Protein AF-0000000076173684 (afdb_homodimer)

Structure (mmCIF, N/CA/C/O backbone):
data_AF-0000000076173684-model_v1
#
loop_
_entity.id
_entity.type
_entity.pdbx_description
1 polymer 'Uncharacterized protein'
#
loop_
_atom_site.group_PDB
_atom_site.id
_atom_site.type_symbol
_atom_site.label_atom_id
_atom_site.label_alt_id
_atom_site.label_comp_id
_atom_site.label_asym_id
_atom_site.label_entity_id
_atom_site.label_seq_id
_atom_site.pdbx_PDB_ins_code
_atom_site.Cartn_x
_atom_site.Cartn_y
_atom_site.Cartn_z
_atom_site.occupancy
_atom_site.B_iso_or_equiv
_atom_site.auth_seq_id
_atom_site.auth_comp_id
_atom_site.auth_asym_id
_atom_site.auth_atom_id
_atom_site.pdbx_PDB_model_num
ATOM 1 N N . MET A 1 1 ? 7.355 -0.637 19.812 1 32.72 1 MET A N 1
ATOM 2 C CA . MET A 1 1 ? 8.148 -1.74 19.281 1 32.72 1 MET A CA 1
ATOM 3 C C . MET A 1 1 ? 8.211 -2.895 20.281 1 32.72 1 MET A C 1
ATOM 5 O O . MET A 1 1 ? 8.539 -2.693 21.453 1 32.72 1 MET A O 1
ATOM 9 N N . GLU A 1 2 ? 7.398 -3.863 19.781 1 35.16 2 GLU A N 1
ATOM 10 C CA . GLU A 1 2 ? 7.5 -5 20.703 1 35.16 2 GLU A CA 1
ATOM 11 C C . GLU A 1 2 ? 8.539 -6.004 20.203 1 35.16 2 GLU A C 1
ATOM 13 O O . GLU A 1 2 ? 8.57 -6.352 19.031 1 35.16 2 GLU A O 1
ATOM 18 N N . TYR A 1 3 ? 9.555 -6.09 20.984 1 38 3 TYR A N 1
ATOM 19 C CA . TYR A 1 3 ? 10.57 -7.125 20.812 1 38 3 TYR A CA 1
ATOM 20 C C . TYR A 1 3 ? 10.312 -8.297 21.75 1 38 3 TYR A C 1
ATOM 22 O O . TYR A 1 3 ? 9.766 -8.125 22.844 1 38 3 TYR A O 1
ATOM 30 N N . SER A 1 4 ? 10.562 -9.414 21.141 1 35.84 4 SER A N 1
ATOM 31 C CA . SER A 1 4 ? 10.602 -10.531 22.078 1 35.84 4 SER A CA 1
ATOM 32 C C . SER A 1 4 ? 11.797 -10.43 23.016 1 35.84 4 SER A C 1
ATOM 34 O O . SER A 1 4 ? 12.711 -9.633 22.781 1 35.84 4 SER A O 1
ATOM 36 N N . GLU A 1 5 ? 11.758 -11.297 24.031 1 43.81 5 GLU A N 1
ATOM 37 C CA . GLU A 1 5 ? 12.781 -11.398 25.062 1 43.81 5 GLU A CA 1
ATOM 38 C C . GLU A 1 5 ? 14.164 -11.602 24.453 1 43.81 5 GLU A C 1
ATOM 40 O O . GLU A 1 5 ? 15.164 -11.148 25 1 43.81 5 GLU A O 1
ATOM 45 N N . ASP A 1 6 ? 14.211 -12.32 23.359 1 44.97 6 ASP A N 1
ATOM 46 C CA . ASP A 1 6 ? 15.516 -12.656 22.812 1 44.97 6 ASP A CA 1
ATOM 47 C C . ASP A 1 6 ? 15.992 -11.594 21.828 1 44.97 6 ASP A C 1
ATOM 49 O O . ASP A 1 6 ? 16.969 -11.805 21.094 1 44.97 6 ASP A O 1
ATOM 53 N N . GLY A 1 7 ? 15.422 -10.406 21.844 1 37.38 7 GLY A N 1
ATOM 54 C CA . GLY A 1 7 ? 15.828 -9.219 21.109 1 37.38 7 GLY A CA 1
ATOM 55 C C . GLY A 1 7 ? 15.281 -9.164 19.703 1 37.38 7 GLY A C 1
ATOM 56 O O . GLY A 1 7 ? 15.766 -8.391 18.875 1 37.38 7 GLY A O 1
ATOM 57 N N . LYS A 1 8 ? 14.539 -10.086 19.359 1 41.38 8 LYS A N 1
ATOM 58 C CA . LYS A 1 8 ? 13.914 -10.141 18.031 1 41.38 8 LYS A CA 1
ATOM 59 C C . LYS A 1 8 ? 12.719 -9.195 17.969 1 41.38 8 LYS A C 1
ATOM 61 O O . LYS A 1 8 ? 11.93 -9.102 18.906 1 41.38 8 LYS A O 1
ATOM 66 N N . TYR A 1 9 ? 12.727 -8.32 17.031 1 36 9 TYR A N 1
ATOM 67 C CA . TYR A 1 9 ? 11.617 -7.391 16.859 1 36 9 TYR A CA 1
ATOM 68 C C . TYR A 1 9 ? 10.289 -8.141 16.781 1 36 9 TYR A C 1
ATOM 70 O O . TYR A 1 9 ? 10.148 -9.07 15.977 1 36 9 TYR A O 1
ATOM 78 N N . ILE A 1 10 ? 9.297 -8.125 17.75 1 35.91 10 ILE A N 1
ATOM 79 C CA . ILE A 1 10 ? 7.965 -8.727 17.828 1 35.91 10 ILE A CA 1
ATOM 80 C C . ILE A 1 10 ? 6.977 -7.879 17.031 1 35.91 10 ILE A C 1
ATOM 82 O O . ILE A 1 10 ? 6.398 -8.352 16.047 1 35.91 10 ILE A O 1
ATOM 86 N N . ARG A 1 11 ? 6.305 -6.988 17.578 1 31.27 11 ARG A N 1
ATOM 87 C CA . ARG A 1 11 ? 5.379 -6.07 16.922 1 31.27 11 ARG A CA 1
ATOM 88 C C . ARG A 1 11 ? 5.645 -4.629 17.344 1 31.27 11 ARG A C 1
ATOM 90 O O . ARG A 1 11 ? 6.297 -4.387 18.359 1 31.27 11 ARG A O 1
ATOM 97 N N . ASP A 1 12 ? 5.691 -3.682 16.516 1 34.75 12 ASP A N 1
ATOM 98 C CA . ASP A 1 12 ? 5.59 -2.311 17 1 34.75 12 ASP A CA 1
ATOM 99 C C . ASP A 1 12 ? 4.293 -2.102 17.781 1 34.75 12 ASP A C 1
ATOM 101 O O . ASP A 1 12 ? 3.271 -2.721 17.484 1 34.75 12 ASP A O 1
ATOM 105 N N . ILE A 1 13 ? 4.535 -1.85 19 1 31.53 13 ILE A N 1
ATOM 106 C CA . ILE A 1 13 ? 3.539 -1.229 19.859 1 31.53 13 ILE A CA 1
ATOM 107 C C . ILE A 1 13 ? 2.957 0.004 19.172 1 31.53 13 ILE A C 1
ATOM 109 O O . ILE A 1 13 ? 3.689 0.933 18.828 1 31.53 13 ILE A O 1
ATOM 113 N N . PRO A 1 14 ? 1.697 -0.005 18.781 1 35.38 14 PRO A N 1
ATOM 114 C CA . PRO A 1 14 ? 0.927 1.13 18.266 1 35.38 14 PRO A CA 1
ATOM 115 C C . PRO A 1 14 ? 1.077 2.383 19.125 1 35.38 14 PRO A C 1
ATOM 117 O O . PRO A 1 14 ? 0.851 2.336 20.328 1 35.38 14 PRO A O 1
ATOM 120 N N . CYS A 1 15 ? 2.088 3.061 19 1 37 15 CYS A N 1
ATOM 121 C CA . CYS A 1 15 ? 1.828 4.395 19.531 1 37 15 CYS A CA 1
ATOM 122 C C . CYS A 1 15 ? 0.473 4.914 19.078 1 37 15 CYS A C 1
ATOM 124 O O . CYS A 1 15 ? -0.084 4.418 18.094 1 37 15 CYS A O 1
ATOM 126 N N . SER A 1 16 ? 0.051 6.09 19.578 1 43.97 16 SER A N 1
ATOM 127 C CA . SER A 1 16 ? -1.23 6.711 19.266 1 43.97 16 SER A CA 1
ATOM 128 C C . SER A 1 16 ? -1.561 6.574 17.781 1 43.97 16 SER A C 1
ATOM 130 O O . SER A 1 16 ? -0.924 5.793 17.078 1 43.97 16 SER A O 1
ATOM 132 N N . ASP A 1 17 ? -2.086 7.617 17.125 1 61.88 17 ASP A N 1
ATOM 133 C CA . ASP A 1 17 ? -2.689 7.66 15.789 1 61.88 17 ASP A CA 1
ATOM 134 C C . ASP A 1 17 ? -1.632 7.496 14.703 1 61.88 17 ASP A C 1
ATOM 136 O O . ASP A 1 17 ? -1.324 8.445 13.977 1 61.88 17 ASP A O 1
ATOM 140 N N . SER A 1 18 ? -0.911 6.473 14.781 1 73.88 18 SER A N 1
ATOM 141 C CA . SER A 1 18 ? 0.127 6.266 13.773 1 73.88 18 SER A CA 1
ATOM 142 C C . SER A 1 18 ? -0.471 5.797 12.453 1 73.88 18 SER A C 1
ATOM 144 O O . SER A 1 18 ? -1.284 4.871 12.422 1 73.88 18 SER A O 1
ATOM 146 N N . PRO A 1 19 ? -0.09 6.586 11.391 1 86.81 19 PRO A N 1
ATOM 147 C CA . PRO A 1 19 ? -0.542 6.137 10.07 1 86.81 19 PRO A CA 1
ATOM 148 C C . PRO A 1 19 ? -0.129 4.699 9.766 1 86.81 19 PRO A C 1
ATOM 150 O O . PRO A 1 19 ? 0.962 4.273 10.148 1 86.81 19 PRO A O 1
ATOM 153 N N . PHE A 1 20 ? -0.931 3.959 9.227 1 87.44 20 PHE A N 1
ATOM 154 C CA . PHE A 1 20 ? -0.677 2.561 8.906 1 87.44 20 PHE A CA 1
ATOM 155 C C . PHE A 1 20 ? -0.316 2.404 7.434 1 87.44 20 PHE A C 1
ATOM 157 O O . PHE A 1 20 ? 0.759 1.898 7.102 1 87.44 20 PHE A O 1
ATOM 164 N N . ASP A 1 21 ? -1.206 2.855 6.531 1 92.81 21 ASP A N 1
ATOM 165 C CA . ASP A 1 21 ? -1.014 2.779 5.086 1 92.81 21 ASP A CA 1
ATOM 166 C C . ASP A 1 21 ? -1.519 4.047 4.398 1 92.81 21 ASP A C 1
ATOM 168 O O . ASP A 1 21 ? -2.189 4.871 5.02 1 92.81 21 ASP A O 1
ATOM 172 N N . LEU A 1 22 ? -1.126 4.23 3.113 1 95.06 22 LEU A N 1
ATOM 173 C CA . LEU A 1 22 ? -1.548 5.422 2.383 1 95.06 22 LEU A CA 1
ATOM 174 C C . LEU A 1 22 ? -1.66 5.133 0.89 1 95.06 22 LEU A C 1
ATOM 176 O O . LEU A 1 22 ? -1.022 4.207 0.382 1 95.06 22 LEU A O 1
ATOM 180 N N . THR A 1 23 ? -2.494 5.852 0.217 1 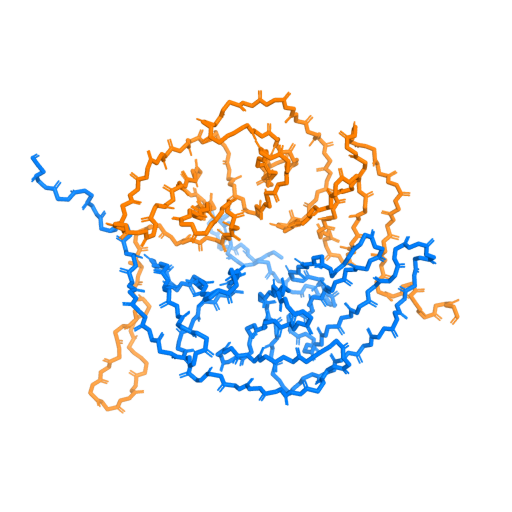96.94 23 THR A N 1
ATOM 181 C CA . THR A 1 23 ? -2.654 5.758 -1.229 1 96.94 23 THR A CA 1
ATOM 182 C C . THR A 1 23 ? -2.869 7.141 -1.841 1 96.94 23 THR A C 1
ATOM 184 O O . THR A 1 23 ? -3.297 8.07 -1.153 1 96.94 23 THR A O 1
ATOM 187 N N . VAL A 1 24 ? -2.561 7.211 -3.096 1 95.88 24 VAL A N 1
ATOM 188 C CA . VAL A 1 24 ? -2.738 8.461 -3.818 1 95.88 24 VAL A CA 1
ATOM 189 C C . VAL A 1 24 ? -4.137 8.516 -4.434 1 95.88 24 VAL A C 1
ATOM 191 O O . VAL A 1 24 ? -4.562 7.57 -5.102 1 95.88 24 VAL A O 1
ATOM 194 N N . ILE A 1 25 ? -4.773 9.578 -4.168 1 96.06 25 ILE A N 1
ATOM 195 C CA . ILE A 1 25 ? -6.066 9.828 -4.805 1 96.06 25 ILE A CA 1
ATOM 196 C C . ILE A 1 25 ? -5.859 10.586 -6.113 1 96.06 25 ILE A C 1
ATOM 198 O O . ILE A 1 25 ? -6.449 10.242 -7.137 1 96.06 25 ILE A O 1
ATOM 202 N N . ASN A 1 26 ? -5.062 11.617 -6.031 1 93.5 26 ASN A N 1
ATOM 203 C CA . ASN A 1 26 ? -4.609 12.383 -7.188 1 93.5 26 ASN A CA 1
ATOM 204 C C . ASN A 1 26 ? -3.326 13.156 -6.883 1 93.5 26 ASN A C 1
ATOM 206 O O . ASN A 1 26 ? -2.643 12.867 -5.898 1 93.5 26 ASN A O 1
ATOM 210 N N . SER A 1 27 ? -3.002 14.109 -7.641 1 88.31 27 SER A N 1
ATOM 211 C CA . SER A 1 27 ? -1.708 14.773 -7.539 1 88.31 27 SER A CA 1
ATOM 212 C C . SER A 1 27 ? -1.567 15.523 -6.215 1 88.31 27 SER A C 1
ATOM 214 O O . SER A 1 27 ? -0.453 15.742 -5.738 1 88.31 27 SER A O 1
ATOM 216 N N . ASP A 1 28 ? -2.734 15.859 -5.621 1 87.12 28 ASP A N 1
ATOM 217 C CA . ASP A 1 28 ? -2.637 16.734 -4.457 1 87.12 28 ASP A CA 1
ATOM 218 C C . ASP A 1 28 ? -3.283 16.078 -3.232 1 87.12 28 ASP A C 1
ATOM 220 O O . ASP A 1 28 ? -3.379 16.703 -2.172 1 87.12 28 ASP A O 1
ATOM 224 N N . ARG A 1 29 ? -3.771 14.922 -3.432 1 91.69 29 ARG A N 1
ATOM 225 C CA . ARG A 1 29 ? -4.512 14.312 -2.332 1 91.69 29 ARG A CA 1
ATOM 226 C C . ARG A 1 29 ? -4.047 12.875 -2.086 1 91.69 29 ARG A C 1
ATOM 228 O O . ARG A 1 29 ? -3.873 12.109 -3.031 1 91.69 29 ARG A O 1
ATOM 235 N N . ILE A 1 30 ? -3.863 12.633 -0.832 1 93.62 30 ILE A N 1
ATOM 236 C CA . ILE A 1 30 ? -3.594 11.266 -0.418 1 93.62 30 ILE A CA 1
ATOM 237 C C . ILE A 1 30 ? -4.574 10.852 0.681 1 93.62 30 ILE A C 1
ATOM 239 O O . ILE A 1 30 ? -5.117 11.711 1.384 1 93.62 30 ILE A O 1
ATOM 243 N N . ALA A 1 31 ? -4.852 9.602 0.74 1 95.81 31 ALA A N 1
ATOM 244 C CA . ALA A 1 31 ? -5.605 9.016 1.843 1 95.81 31 ALA A CA 1
ATOM 245 C C . ALA A 1 31 ? -4.695 8.211 2.768 1 95.81 31 ALA A C 1
ATOM 247 O O . ALA A 1 31 ? -3.814 7.484 2.303 1 95.81 31 ALA A O 1
ATOM 248 N N . VAL A 1 32 ? -4.918 8.367 4.07 1 93.25 32 VAL A N 1
ATOM 249 C CA . VAL A 1 32 ? -4.102 7.699 5.078 1 93.25 32 VAL A CA 1
ATOM 250 C C . VAL A 1 32 ? -5.004 6.977 6.074 1 93.25 32 VAL A C 1
ATOM 252 O O . VAL A 1 32 ? -5.969 7.555 6.582 1 93.25 32 VAL A O 1
ATOM 255 N N . THR A 1 33 ? -4.672 5.711 6.281 1 93.62 33 THR A N 1
ATOM 256 C CA . THR A 1 33 ? -5.402 4.992 7.32 1 93.62 33 THR A CA 1
ATOM 257 C C . THR A 1 33 ? -4.652 5.047 8.648 1 93.62 33 THR A C 1
ATOM 259 O O . THR A 1 33 ? -3.424 4.957 8.672 1 93.62 33 THR A O 1
ATOM 262 N N . TYR A 1 34 ? -5.434 5.125 9.656 1 88.81 34 TYR A N 1
ATOM 263 C CA . TYR A 1 34 ? -4.945 5.02 11.031 1 88.81 34 TYR A CA 1
ATOM 264 C C . TYR A 1 34 ? -5.531 3.793 11.727 1 88.81 34 TYR A C 1
ATOM 266 O O . TYR A 1 34 ? -6.621 3.857 12.297 1 88.81 34 TYR A O 1
ATOM 274 N N . GLY A 1 35 ? -4.875 2.713 11.523 1 85.62 35 GLY A N 1
ATOM 275 C CA . GLY A 1 35 ? -5.238 1.336 11.82 1 85.62 35 GLY A CA 1
ATOM 276 C C . GLY A 1 35 ? -6.094 1.195 13.062 1 85.62 35 GLY A C 1
ATOM 277 O O . GLY A 1 35 ? -7.32 1.275 12.992 1 85.62 35 GLY A O 1
ATOM 278 N N . ARG A 1 36 ? -5.488 1.275 14.156 1 81.94 36 ARG A N 1
ATOM 279 C CA . ARG A 1 36 ? -6.145 0.952 15.422 1 81.94 36 ARG A CA 1
ATOM 280 C C . ARG A 1 36 ? -7.043 2.094 15.883 1 81.94 36 ARG A C 1
ATOM 282 O O . ARG A 1 36 ? -7.941 1.892 16.703 1 81.94 36 ARG A O 1
ATOM 289 N N . GLU A 1 37 ? -6.883 3.287 15.32 1 84.06 37 GLU A N 1
ATOM 290 C CA . GLU A 1 37 ? -7.727 4.434 15.648 1 84.06 37 GLU A CA 1
ATOM 291 C C . GLU A 1 37 ? -9.031 4.402 14.859 1 84.06 37 GLU A C 1
ATOM 293 O O . GLU A 1 37 ? -9.945 5.184 15.125 1 84.06 37 GLU A O 1
ATOM 298 N N . LYS A 1 38 ? -9.078 3.656 13.852 1 90.81 38 LYS A N 1
ATOM 299 C CA . LYS A 1 38 ? -10.305 3.312 13.141 1 90.81 38 LYS A CA 1
ATOM 300 C C . LYS A 1 38 ? -10.797 4.488 12.305 1 90.81 38 LYS A C 1
ATOM 302 O O . LYS A 1 38 ? -12 4.785 12.289 1 90.81 38 LYS A O 1
ATOM 307 N N . TYR A 1 39 ? -9.852 5.117 11.688 1 92.19 39 TYR A N 1
ATOM 308 C CA . TYR A 1 39 ? -10.281 6.152 10.758 1 92.19 39 TYR A CA 1
ATOM 309 C C . TYR A 1 39 ? -9.258 6.348 9.648 1 92.19 39 TYR A C 1
ATOM 311 O O . TYR A 1 39 ? -8.141 5.82 9.727 1 92.19 39 TYR A O 1
ATOM 319 N N . LEU A 1 40 ? -9.711 7.043 8.641 1 94.38 40 LEU A N 1
ATOM 320 C CA . LEU A 1 40 ? -8.781 7.52 7.621 1 94.38 40 LEU A CA 1
ATOM 321 C C . LEU A 1 40 ? -8.93 9.023 7.418 1 94.38 40 LEU A C 1
ATOM 323 O O . LEU A 1 40 ? -9.945 9.609 7.797 1 94.38 40 LEU A O 1
ATOM 327 N N . GLU A 1 41 ? -7.902 9.594 6.867 1 91.81 41 GLU A N 1
ATOM 328 C CA . GLU A 1 41 ? -7.898 11.008 6.496 1 91.81 41 GLU A CA 1
ATOM 329 C C . GLU A 1 41 ? -7.531 11.188 5.023 1 91.81 41 GLU A C 1
ATOM 331 O O . GLU A 1 41 ? -6.668 10.477 4.504 1 91.81 41 GLU A O 1
ATOM 336 N N . ILE A 1 42 ? -8.211 12.039 4.469 1 93.25 42 ILE A N 1
ATOM 337 C CA . ILE A 1 42 ? -7.785 12.547 3.168 1 93.25 42 ILE A CA 1
ATOM 338 C C . ILE A 1 42 ? -7.023 13.859 3.348 1 93.25 42 ILE A C 1
ATOM 340 O O . ILE A 1 42 ? -7.562 14.828 3.873 1 93.25 42 ILE A O 1
ATOM 344 N N . LEU A 1 43 ? -5.824 13.797 2.938 1 88.5 43 LEU A N 1
ATOM 345 C CA . LEU A 1 43 ? -4.938 14.938 3.092 1 88.5 43 LEU A CA 1
ATOM 346 C C . LEU A 1 43 ? -4.785 15.695 1.775 1 88.5 43 LEU A C 1
ATOM 348 O O . LEU A 1 43 ? -4.641 15.078 0.716 1 88.5 43 LEU A O 1
ATOM 352 N N . ASN A 1 44 ? -4.914 16.953 1.872 1 86.94 44 ASN A N 1
ATOM 353 C CA . ASN A 1 44 ? -4.57 17.844 0.768 1 86.94 44 ASN A CA 1
ATOM 354 C C . ASN A 1 44 ? -3.133 18.328 0.877 1 86.94 44 ASN A C 1
ATOM 356 O O . ASN A 1 44 ? -2.814 19.141 1.758 1 86.94 44 ASN A O 1
ATOM 360 N N . MET A 1 45 ? -2.389 17.953 0.014 1 77 45 MET A N 1
ATOM 361 C CA . MET A 1 45 ? -0.954 18.188 0.128 1 77 45 MET A CA 1
ATOM 362 C C . MET A 1 45 ? -0.579 19.547 -0.471 1 77 45 MET A C 1
ATOM 364 O O . MET A 1 45 ? 0.532 20.031 -0.261 1 77 45 MET A O 1
ATOM 368 N N . LYS A 1 46 ? -1.455 20.125 -1.206 1 78.06 46 LYS A N 1
ATOM 369 C CA . LYS A 1 46 ? -1.205 21.469 -1.715 1 78.06 46 LYS A CA 1
ATOM 370 C C . LYS A 1 46 ? -1.186 22.5 -0.581 1 78.06 46 LYS A C 1
ATOM 372 O O . LYS A 1 46 ? -0.353 23.406 -0.571 1 78.06 46 LYS A O 1
ATOM 377 N N . ASN A 1 47 ? -2.051 22.297 0.359 1 75.81 47 ASN A N 1
ATOM 378 C CA . ASN A 1 47 ? -2.115 23.266 1.451 1 75.81 47 ASN A CA 1
ATOM 379 C C . ASN A 1 47 ? -1.864 22.594 2.803 1 75.81 47 ASN A C 1
ATOM 381 O O . ASN A 1 47 ? -2.043 23.219 3.848 1 75.81 47 ASN A O 1
ATOM 385 N N . ASN A 1 48 ? -1.469 21.328 2.766 1 76.31 48 ASN A N 1
ATOM 386 C CA . ASN A 1 48 ? -1.101 20.562 3.955 1 76.31 48 ASN A CA 1
ATOM 387 C C . ASN A 1 48 ? -2.232 20.531 4.98 1 76.31 48 ASN A C 1
ATOM 389 O O . ASN A 1 48 ? -2.01 20.812 6.16 1 76.31 48 ASN A O 1
ATOM 393 N N . THR A 1 49 ? -3.389 20.266 4.492 1 81.44 49 THR A N 1
ATOM 394 C CA . THR A 1 49 ? -4.551 20.219 5.371 1 81.44 49 THR A CA 1
ATOM 395 C C . THR A 1 49 ? -5.25 18.875 5.273 1 81.44 49 THR A C 1
ATOM 397 O O . THR A 1 49 ? -5.062 18.141 4.301 1 81.44 49 THR A O 1
ATOM 400 N N . VAL A 1 50 ? -6.016 18.625 6.336 1 86.75 50 VAL A N 1
ATOM 401 C CA . VAL A 1 50 ? -6.91 17.484 6.32 1 86.75 50 VAL A CA 1
ATOM 402 C C . VAL A 1 50 ? -8.242 17.875 5.676 1 86.75 50 VAL A C 1
ATOM 404 O O . VAL A 1 50 ? -8.938 18.75 6.172 1 86.75 50 VAL A O 1
ATOM 407 N N . GLU A 1 51 ? -8.57 17.25 4.594 1 89.44 51 GLU A N 1
ATOM 408 C CA . GLU A 1 51 ? -9.812 17.562 3.895 1 89.44 51 GLU A CA 1
ATOM 409 C C . GLU A 1 51 ? -10.992 16.781 4.484 1 89.44 51 GLU A C 1
ATOM 411 O O . GLU A 1 51 ? -12.125 17.281 4.492 1 89.44 51 GLU A O 1
ATOM 416 N N . ARG A 1 52 ? -10.664 15.648 4.859 1 91.81 52 ARG A N 1
ATOM 417 C CA . ARG A 1 52 ? -11.734 14.773 5.332 1 91.81 52 ARG A CA 1
ATOM 418 C C . ARG A 1 52 ? -11.203 13.742 6.324 1 91.81 52 ARG A C 1
ATOM 420 O O . ARG A 1 52 ? -10.07 13.281 6.203 1 91.81 52 ARG A O 1
ATOM 427 N N . LYS A 1 53 ? -12.055 13.5 7.277 1 92.12 53 LYS A N 1
ATOM 428 C CA . LYS A 1 53 ? -11.836 12.391 8.195 1 92.12 53 LYS A CA 1
ATOM 429 C C . LYS A 1 53 ? -13.031 11.438 8.203 1 92.12 53 LYS A C 1
ATOM 431 O O . LYS A 1 53 ? -14.172 11.875 8.344 1 92.12 53 LYS A O 1
ATOM 436 N N . VAL A 1 54 ? -12.773 10.227 7.938 1 94.12 54 VAL A N 1
ATOM 437 C CA . VAL A 1 54 ? -13.805 9.195 7.91 1 94.12 54 VAL A CA 1
ATOM 438 C C . VAL A 1 54 ? -13.555 8.18 9.023 1 94.12 54 VAL A C 1
ATOM 440 O O . VAL A 1 54 ? -12.461 7.613 9.117 1 94.12 54 VAL A O 1
ATOM 443 N N . ARG A 1 55 ? -14.531 7.906 9.781 1 94.5 55 ARG A N 1
ATOM 444 C CA . ARG A 1 55 ? -14.391 6.957 10.875 1 94.5 55 ARG A CA 1
ATOM 445 C C . ARG A 1 55 ? -15.109 5.648 10.57 1 94.5 55 ARG A C 1
ATOM 447 O O . ARG A 1 55 ? -16.156 5.645 9.906 1 94.5 55 ARG A O 1
ATOM 454 N N . PHE A 1 56 ? -14.523 4.617 11.078 1 93.31 56 PHE A N 1
ATOM 455 C CA . PHE A 1 56 ? -15.102 3.283 10.938 1 93.31 56 PHE A CA 1
ATOM 456 C C . PHE A 1 56 ? -15.312 2.641 12.305 1 93.31 56 PHE A C 1
ATOM 458 O O . PHE A 1 56 ? -14.805 3.131 13.312 1 93.31 56 PHE A O 1
ATOM 465 N N . ASP A 1 57 ? -16.078 1.629 12.297 1 92 57 ASP A N 1
ATOM 466 C CA . ASP A 1 57 ? -16.375 0.939 13.547 1 92 57 ASP A CA 1
ATOM 467 C C . ASP A 1 57 ? -15.25 -0.016 13.93 1 92 57 ASP A C 1
ATOM 469 O O . ASP A 1 57 ? -15.086 -0.358 15.102 1 92 57 ASP A O 1
ATOM 473 N N . ASN A 1 58 ? -14.461 -0.449 12.977 1 93.56 58 ASN A N 1
ATOM 474 C CA . ASN A 1 58 ? -13.398 -1.425 13.18 1 93.56 58 ASN A CA 1
ATOM 475 C C . ASN A 1 58 ? -12.055 -0.893 12.703 1 93.56 58 ASN A C 1
ATOM 477 O O . ASN A 1 58 ? -11.984 0.16 12.062 1 93.56 58 ASN A O 1
ATOM 481 N N . ASP A 1 59 ? -11 -1.624 13.078 1 89.88 59 ASP A N 1
ATOM 482 C CA . ASP A 1 59 ? -9.656 -1.259 12.641 1 89.88 59 ASP A CA 1
ATOM 483 C C . ASP A 1 59 ? -9.578 -1.171 11.117 1 89.88 59 ASP A C 1
ATOM 485 O O . ASP A 1 59 ? -10.164 -1.995 10.414 1 89.88 59 ASP A O 1
ATOM 489 N N . CYS A 1 60 ? -8.867 -0.215 10.586 1 93.25 60 CYS A N 1
ATOM 490 C CA . CYS A 1 60 ? -8.656 -0.084 9.148 1 93.25 60 CYS A CA 1
ATOM 491 C C . CYS A 1 60 ? -7.172 -0.102 8.805 1 93.25 60 CYS A C 1
ATOM 493 O O . CYS A 1 60 ? -6.383 0.612 9.422 1 93.25 60 CYS A O 1
ATOM 495 N N . PHE A 1 61 ? -6.777 -0.888 7.852 1 92.69 61 PHE A N 1
ATOM 496 C CA . PHE A 1 61 ? -5.371 -1.157 7.578 1 92.69 61 PHE A CA 1
ATOM 497 C C . PHE A 1 61 ? -5.016 -0.791 6.145 1 92.69 61 PHE A C 1
ATOM 499 O O . PHE A 1 61 ? -5.059 0.382 5.766 1 92.69 61 PHE A O 1
ATOM 506 N N . GLY A 1 62 ? -4.84 -1.701 5.246 1 95.56 62 GLY A N 1
ATOM 507 C CA . GLY A 1 62 ? -4.453 -1.43 3.871 1 95.56 62 GLY A CA 1
ATOM 508 C C . GLY A 1 62 ? -5.496 -0.645 3.1 1 95.56 62 GLY A C 1
ATOM 509 O O . GLY A 1 62 ? -6.699 -0.856 3.279 1 95.56 62 GLY A O 1
ATOM 510 N N . ILE A 1 63 ? -4.969 0.2 2.176 1 97.81 63 ILE A N 1
ATOM 511 C CA . ILE A 1 63 ? -5.844 1.07 1.397 1 97.81 63 ILE A CA 1
ATOM 512 C C . ILE A 1 63 ? -5.312 1.189 -0.03 1 97.81 63 ILE A C 1
ATOM 514 O O . ILE A 1 63 ? -4.102 1.221 -0.249 1 97.81 63 ILE A O 1
ATOM 518 N N . SER A 1 64 ? -6.199 1.226 -0.965 1 98.25 64 SER A N 1
ATOM 519 C CA . SER A 1 64 ? -5.918 1.481 -2.375 1 98.25 64 SER A CA 1
ATOM 520 C C . SER A 1 64 ? -7.012 2.332 -3.01 1 98.25 64 SER A C 1
ATOM 522 O O . SER A 1 64 ? -8.117 2.441 -2.471 1 98.25 64 SER A O 1
ATOM 524 N N . PHE A 1 65 ? -6.691 3.018 -4.047 1 98 65 PHE A N 1
ATOM 525 C CA . PHE A 1 65 ? -7.629 3.881 -4.754 1 98 65 PHE A CA 1
ATOM 526 C C . PHE A 1 65 ? -7.695 3.512 -6.23 1 98 65 PHE A C 1
ATOM 528 O O . PHE A 1 65 ? -6.66 3.387 -6.891 1 98 65 PHE A O 1
ATOM 535 N N . GLN A 1 66 ? -8.867 3.299 -6.664 1 96.44 66 GLN A N 1
ATOM 536 C CA . GLN A 1 66 ? -9.117 2.957 -8.062 1 96.44 66 GLN A CA 1
ATOM 537 C C . GLN A 1 66 ? -10.516 3.393 -8.492 1 96.44 66 GLN A C 1
ATOM 539 O O . GLN A 1 66 ? -11.492 3.164 -7.77 1 96.44 66 GLN A O 1
ATOM 544 N N . ASP A 1 67 ? -10.617 4.105 -9.625 1 94.94 67 ASP A N 1
ATOM 545 C CA . ASP A 1 67 ? -11.891 4.488 -10.227 1 94.94 67 ASP A CA 1
ATOM 546 C C . ASP A 1 67 ? -12.758 5.262 -9.227 1 94.94 67 ASP A C 1
ATOM 548 O O . ASP A 1 67 ? -13.922 4.918 -9.016 1 94.94 67 ASP A O 1
ATOM 552 N N . ASN A 1 68 ? -12.141 6.219 -8.555 1 96.31 68 ASN A N 1
ATOM 553 C CA . ASN A 1 68 ? -12.781 7.152 -7.641 1 96.31 68 ASN A CA 1
ATOM 554 C C . ASN A 1 68 ? -13.359 6.438 -6.422 1 96.31 68 ASN A C 1
ATOM 556 O O . ASN A 1 68 ? -14.352 6.887 -5.84 1 96.31 68 ASN A O 1
ATOM 560 N N . LYS A 1 69 ? -12.797 5.246 -6.164 1 97.56 69 LYS A N 1
ATOM 561 C CA . LYS A 1 69 ? -13.203 4.488 -4.984 1 97.56 69 LYS A CA 1
ATOM 562 C C . LYS A 1 69 ? -12 4.141 -4.113 1 97.56 69 LYS A C 1
ATOM 564 O O . LYS A 1 69 ? -10.906 3.875 -4.625 1 97.56 69 LYS A O 1
ATOM 569 N N . LEU A 1 70 ? -12.273 4.137 -2.832 1 98.25 70 LEU A N 1
ATOM 570 C CA . LEU A 1 70 ? -11.305 3.627 -1.866 1 98.25 70 LEU A CA 1
ATOM 571 C C . LEU A 1 70 ? -11.609 2.176 -1.51 1 98.25 70 LEU A C 1
ATOM 573 O O . LEU A 1 70 ? -12.758 1.819 -1.251 1 98.25 70 LEU A O 1
ATOM 577 N N . PHE A 1 71 ? -10.617 1.363 -1.605 1 98.31 71 PHE A N 1
ATOM 578 C CA . PHE A 1 71 ? -10.641 -0.014 -1.13 1 98.31 71 PHE A CA 1
ATOM 579 C C . PHE A 1 71 ? -9.852 -0.151 0.169 1 98.31 71 PHE A C 1
ATOM 581 O O . PHE A 1 71 ? -8.664 0.151 0.212 1 98.31 71 PHE A O 1
ATOM 588 N N . ILE A 1 72 ? -10.5 -0.602 1.267 1 97.94 72 ILE A N 1
ATOM 589 C CA . ILE A 1 72 ? -9.883 -0.587 2.588 1 97.94 72 ILE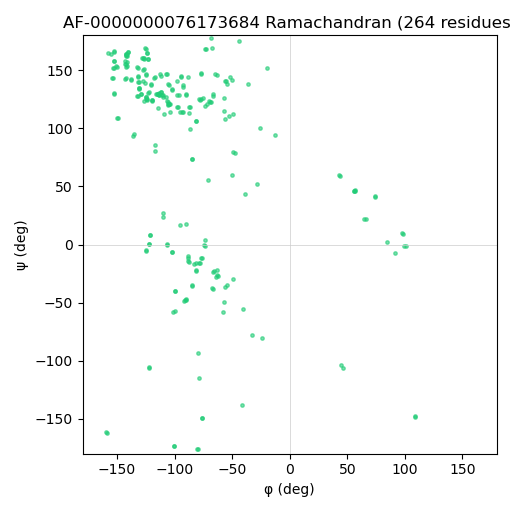 A CA 1
ATOM 590 C C . ILE A 1 72 ? -10.055 -1.948 3.256 1 97.94 72 ILE A C 1
ATOM 592 O O . ILE A 1 72 ? -11.133 -2.543 3.188 1 97.94 72 ILE A O 1
ATOM 596 N N . ILE A 1 73 ? -9.031 -2.357 3.898 1 95.44 73 ILE A N 1
ATOM 597 C CA . ILE A 1 73 ? -9.156 -3.566 4.703 1 95.44 73 ILE A CA 1
ATOM 598 C C . ILE A 1 73 ? -9.789 -3.229 6.051 1 95.44 73 ILE A C 1
ATOM 600 O O . ILE A 1 73 ? -9.172 -2.561 6.887 1 95.44 73 ILE A O 1
ATOM 604 N N . ILE A 1 74 ? -10.969 -3.562 6.25 1 95.31 74 ILE A N 1
ATOM 605 C CA . ILE A 1 74 ? -11.734 -3.465 7.492 1 95.31 74 ILE A CA 1
ATOM 606 C C . ILE A 1 74 ? -12.516 -4.758 7.719 1 95.31 74 ILE A C 1
ATOM 608 O O . ILE A 1 74 ? -13.625 -4.914 7.211 1 95.31 74 ILE A O 1
ATOM 612 N N . ASP A 1 75 ? -11.906 -5.703 8.523 1 89.88 75 ASP A N 1
ATOM 613 C CA . ASP A 1 75 ? -12.547 -7.008 8.648 1 89.88 75 ASP A CA 1
ATOM 614 C C . ASP A 1 75 ? -13.047 -7.512 7.301 1 89.88 75 ASP A C 1
ATOM 616 O O . ASP A 1 75 ? -14.227 -7.84 7.152 1 89.88 75 ASP A O 1
ATOM 620 N N . GLY A 1 76 ? -12.266 -7.676 6.379 1 93.94 76 GLY A N 1
ATOM 621 C CA . GLY A 1 76 ? -12.555 -7.863 4.965 1 93.94 76 GLY A CA 1
ATOM 622 C C . GLY A 1 76 ? -12.18 -6.66 4.117 1 93.94 76 GLY A C 1
ATOM 623 O O . GLY A 1 76 ? -11.164 -6.012 4.363 1 93.94 76 GLY A O 1
ATOM 624 N N . ILE A 1 77 ? -12.984 -6.5 3.051 1 97 77 ILE A N 1
ATOM 625 C CA . ILE A 1 77 ? -12.734 -5.359 2.178 1 97 77 ILE A CA 1
ATOM 626 C C . ILE A 1 77 ? -13.961 -4.457 2.143 1 97 77 ILE A C 1
ATOM 628 O O . ILE A 1 77 ? -15.07 -4.914 1.837 1 97 77 ILE A O 1
ATOM 632 N N . VAL A 1 78 ? -13.789 -3.229 2.455 1 97.69 78 VAL A N 1
ATOM 633 C CA . VAL A 1 78 ? -14.836 -2.219 2.352 1 97.69 78 VAL A CA 1
ATOM 634 C C . VAL A 1 78 ? -14.5 -1.241 1.227 1 97.69 78 VAL A C 1
ATOM 636 O O . VAL A 1 78 ? -13.391 -0.715 1.162 1 97.69 78 VAL A O 1
ATOM 639 N N . ILE A 1 79 ? -15.422 -1.047 0.376 1 98.06 79 ILE A N 1
ATOM 640 C CA . ILE A 1 79 ? -15.289 -0.106 -0.73 1 98.06 79 ILE A CA 1
ATOM 641 C C . ILE A 1 79 ? -16.125 1.142 -0.452 1 98.06 79 ILE A C 1
ATOM 643 O O . ILE A 1 79 ? -17.328 1.047 -0.206 1 98.06 79 ILE A O 1
ATOM 647 N N . THR A 1 80 ? -15.477 2.289 -0.456 1 97.94 80 THR A N 1
ATOM 648 C CA . THR A 1 80 ? -16.172 3.547 -0.195 1 97.94 80 THR A CA 1
ATOM 649 C C . THR A 1 80 ? -15.891 4.559 -1.301 1 97.94 80 THR A C 1
ATOM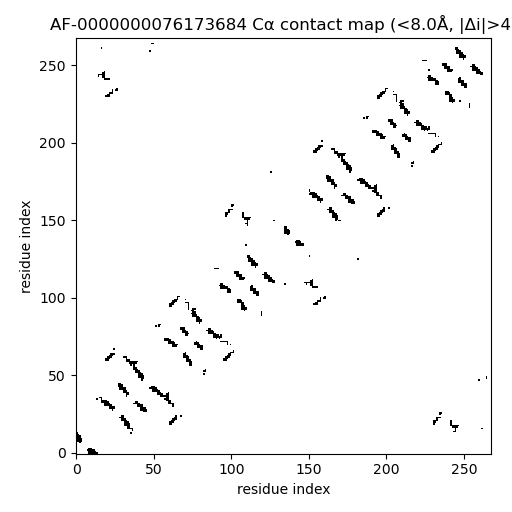 651 O O . THR A 1 80 ? -14.914 4.426 -2.039 1 97.94 80 THR A O 1
ATOM 654 N N . ASP A 1 81 ? -16.703 5.508 -1.408 1 97.25 81 ASP A N 1
ATOM 655 C CA . ASP A 1 81 ? -16.266 6.688 -2.15 1 97.25 81 ASP A CA 1
ATOM 656 C C . ASP A 1 81 ? -15.391 7.59 -1.286 1 97.25 81 ASP A C 1
ATOM 658 O O . ASP A 1 81 ? -15.078 7.254 -0.143 1 97.25 81 ASP A O 1
ATOM 662 N N . ILE A 1 82 ? -14.961 8.773 -1.763 1 94.19 82 ILE A N 1
ATOM 663 C CA . ILE A 1 82 ? -13.977 9.609 -1.09 1 94.19 82 ILE A CA 1
ATOM 664 C C . ILE A 1 82 ? -14.625 10.336 0.086 1 94.19 82 ILE A C 1
ATOM 666 O O . ILE A 1 82 ? -13.938 10.914 0.925 1 94.19 82 ILE A O 1
ATOM 670 N N . THR A 1 83 ? -15.969 10.305 0.181 1 92.81 83 THR A N 1
ATOM 671 C CA . THR A 1 83 ? -16.656 10.938 1.293 1 92.81 83 THR A CA 1
ATOM 672 C C . THR A 1 83 ? -16.797 9.977 2.473 1 92.81 83 THR A C 1
ATOM 674 O O . THR A 1 83 ? -17.141 10.391 3.58 1 92.81 83 THR A O 1
ATOM 677 N N . GLY A 1 84 ? -16.484 8.75 2.219 1 93.38 84 GLY A N 1
ATOM 678 C CA . GLY A 1 84 ? -16.578 7.746 3.271 1 93.38 84 GLY A CA 1
ATOM 679 C C . GLY A 1 84 ? -17.844 6.918 3.186 1 93.38 84 GLY A C 1
ATOM 680 O O . GLY A 1 84 ? -18.062 6.008 3.992 1 93.38 84 GLY A O 1
ATOM 681 N N . LYS A 1 85 ? -18.656 7.246 2.221 1 96.44 85 LYS A N 1
ATOM 682 C CA . LYS A 1 85 ? -19.859 6.438 2.033 1 96.44 85 LYS A CA 1
ATOM 683 C C . LYS A 1 85 ? -19.5 5.023 1.584 1 96.44 85 LYS A C 1
ATOM 685 O O . LYS A 1 85 ? -18.828 4.84 0.569 1 96.44 85 LYS A O 1
ATOM 690 N N . VAL A 1 86 ? -20.016 4.066 2.232 1 96.75 86 VAL A N 1
ATOM 691 C CA . VAL A 1 86 ? -19.734 2.674 1.904 1 96.75 86 VAL A CA 1
ATOM 692 C C . VAL A 1 86 ? -20.562 2.256 0.687 1 96.75 86 VAL A C 1
ATOM 694 O O . VAL A 1 86 ? -21.781 2.391 0.684 1 96.75 86 VAL A O 1
ATOM 697 N N . LEU A 1 87 ? -19.922 1.764 -0.298 1 97.56 87 LEU A N 1
ATOM 698 C CA . LEU A 1 87 ? -20.578 1.32 -1.529 1 97.56 87 LEU A CA 1
ATOM 699 C C . LEU A 1 87 ? -20.766 -0.193 -1.532 1 97.56 87 LEU A C 1
ATOM 701 O O . LEU A 1 87 ? -21.75 -0.7 -2.053 1 97.56 87 LEU A O 1
ATOM 705 N N . LYS A 1 88 ? -19.797 -0.894 -1.066 1 96.75 88 LYS A N 1
ATOM 706 C CA . LYS A 1 88 ? -19.781 -2.354 -1.04 1 96.75 88 LYS A CA 1
ATOM 707 C C . LYS A 1 88 ? -18.891 -2.875 0.087 1 96.75 88 LYS A C 1
ATOM 709 O O . LYS A 1 88 ? -17.922 -2.215 0.479 1 96.75 88 LYS A O 1
ATOM 714 N N . THR A 1 89 ? -19.203 -4.031 0.578 1 96.56 89 THR A N 1
ATOM 715 C CA . THR A 1 89 ? -18.375 -4.754 1.538 1 96.56 89 THR A CA 1
ATOM 716 C C . THR A 1 89 ? -18.203 -6.211 1.118 1 96.56 89 THR A C 1
ATOM 718 O O . THR A 1 89 ? -19.172 -6.875 0.755 1 96.56 89 THR A O 1
ATOM 721 N N . PHE A 1 90 ? -17.016 -6.645 1.058 1 96 90 PHE A N 1
ATOM 722 C CA . PHE A 1 90 ? -16.703 -8.047 0.815 1 96 90 PHE A CA 1
ATOM 723 C C . PHE A 1 90 ? -16.234 -8.734 2.094 1 96 90 PHE A C 1
ATOM 725 O O . PHE A 1 90 ? -15.219 -8.344 2.668 1 96 90 PHE A O 1
ATOM 732 N N . ASN A 1 91 ? -16.953 -9.758 2.502 1 90.88 91 ASN A N 1
ATOM 733 C CA . ASN A 1 91 ? -16.531 -10.547 3.654 1 90.88 91 ASN A CA 1
ATOM 734 C C . ASN A 1 91 ? -15.539 -11.641 3.26 1 90.88 91 ASN A C 1
ATOM 736 O O . ASN A 1 91 ? -15.922 -12.797 3.105 1 90.88 91 ASN A O 1
ATOM 740 N N . THR A 1 92 ? -14.391 -11.273 2.99 1 85.19 92 THR A N 1
ATOM 741 C CA . THR A 1 92 ? -13.328 -12.188 2.588 1 85.19 92 THR A CA 1
ATOM 742 C C . THR A 1 92 ? -12.188 -12.164 3.6 1 85.19 92 THR A C 1
ATOM 744 O O . THR A 1 92 ? -11.906 -11.133 4.207 1 85.19 92 THR A O 1
ATOM 747 N N . LYS A 1 93 ? -11.625 -13.297 3.809 1 80 93 LYS A N 1
ATOM 748 C CA . LYS A 1 93 ? -10.43 -13.352 4.641 1 80 93 LYS A CA 1
ATOM 749 C C . LYS A 1 93 ? -9.227 -12.75 3.908 1 80 93 LYS A C 1
ATOM 751 O O . LYS A 1 93 ? -8.953 -13.109 2.762 1 80 93 LYS A O 1
ATOM 756 N N . CYS A 1 94 ? -8.688 -11.727 4.531 1 82.75 94 CYS A N 1
ATOM 757 C CA . CYS A 1 94 ? -7.551 -11.078 3.896 1 82.75 94 CYS A CA 1
ATOM 758 C C . CYS A 1 94 ? -6.516 -10.656 4.934 1 82.75 94 CYS A C 1
ATOM 760 O O . CYS A 1 94 ? -6.789 -10.68 6.137 1 82.75 94 CYS A O 1
ATOM 762 N N . GLY A 1 95 ? -5.367 -10.414 4.477 1 82.88 95 GLY A N 1
ATOM 763 C CA . GLY A 1 95 ? -4.328 -9.82 5.301 1 82.88 95 GLY A CA 1
ATOM 764 C C . GLY A 1 95 ? -4.523 -8.328 5.516 1 82.88 95 GLY A C 1
ATOM 765 O O . GLY A 1 95 ? -5.656 -7.848 5.59 1 82.88 95 GLY A O 1
ATOM 766 N N . LEU A 1 96 ? -3.416 -7.664 5.656 1 87.38 96 LEU A N 1
ATOM 767 C CA . LEU A 1 96 ? -3.498 -6.277 6.098 1 87.38 96 LEU A CA 1
ATOM 768 C C . LEU A 1 96 ? -3.314 -5.32 4.926 1 87.38 96 LEU A C 1
ATOM 770 O O . LEU A 1 96 ? -3.525 -4.113 5.066 1 87.38 96 LEU A O 1
ATOM 774 N N . TYR A 1 97 ? -2.971 -5.91 3.752 1 91.81 97 TYR A N 1
ATOM 775 C CA . TYR A 1 97 ? -2.637 -5.016 2.65 1 91.81 97 TYR A CA 1
ATOM 776 C C . TYR A 1 97 ? -3.359 -5.43 1.373 1 91.81 97 TYR A C 1
ATOM 778 O O . TYR A 1 97 ? -3.662 -6.609 1.178 1 91.81 97 TYR A O 1
ATOM 786 N N . LEU A 1 98 ? -3.576 -4.438 0.548 1 95.75 98 LEU A N 1
ATOM 787 C CA . LEU A 1 98 ? -4.234 -4.699 -0.727 1 95.75 98 LEU A CA 1
ATOM 788 C C . LEU A 1 98 ? -3.818 -3.67 -1.774 1 95.75 98 LEU A C 1
ATOM 790 O O . LEU A 1 98 ? -3.307 -2.602 -1.433 1 95.75 98 LEU A O 1
ATOM 794 N N . THR A 1 99 ? -3.957 -4.016 -2.996 1 96.44 99 THR A N 1
ATOM 795 C CA . THR A 1 99 ? -3.883 -3.113 -4.141 1 96.44 99 THR A CA 1
ATOM 796 C C . THR A 1 99 ? -4.902 -3.504 -5.203 1 96.44 99 THR A C 1
ATOM 798 O O . THR A 1 99 ? -5.512 -4.574 -5.125 1 96.44 99 THR A O 1
ATOM 801 N N . THR A 1 100 ? -5.137 -2.551 -6.113 1 95.94 100 THR A N 1
ATOM 802 C CA . THR A 1 100 ? -6.219 -2.809 -7.059 1 95.94 100 THR A CA 1
ATOM 803 C C . THR A 1 100 ? -5.816 -2.383 -8.469 1 95.94 100 THR A C 1
ATOM 805 O O . THR A 1 100 ? -5.109 -1.387 -8.648 1 95.94 100 THR A O 1
ATOM 808 N N . THR A 1 101 ? -6.246 -3.184 -9.367 1 93.25 101 THR A N 1
ATOM 809 C CA . THR A 1 101 ? -6.359 -2.732 -10.75 1 93.25 101 THR A CA 1
ATOM 810 C C . THR A 1 101 ? -7.805 -2.369 -11.086 1 93.25 101 THR A C 1
ATOM 812 O O . THR A 1 101 ? -8.656 -2.326 -10.195 1 93.25 101 THR A O 1
ATOM 815 N N . LYS A 1 102 ? -8.008 -2.082 -12.32 1 91.5 102 LYS A N 1
ATOM 816 C CA . LYS A 1 102 ? -9.359 -1.716 -12.742 1 91.5 102 LYS A CA 1
ATOM 817 C C . LYS A 1 102 ? -10.328 -2.871 -12.523 1 91.5 102 LYS A C 1
ATOM 819 O O . LYS A 1 102 ? -11.508 -2.65 -12.227 1 91.5 102 LYS A O 1
ATOM 824 N N . ASP A 1 103 ? -9.805 -4.105 -12.555 1 91 103 ASP A N 1
ATOM 825 C CA . ASP A 1 103 ? -10.742 -5.223 -12.609 1 91 103 ASP A CA 1
ATOM 826 C C . ASP A 1 103 ? -10.5 -6.203 -11.469 1 91 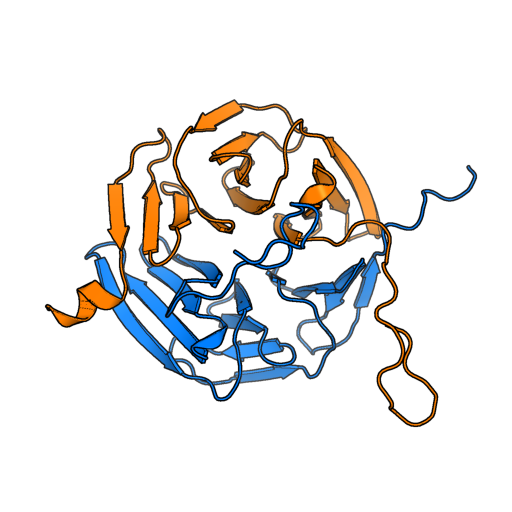103 ASP A C 1
ATOM 828 O O . ASP A 1 103 ? -11.266 -7.156 -11.289 1 91 103 ASP A O 1
ATOM 832 N N . ARG A 1 104 ? -9.43 -5.918 -10.695 1 92.81 104 ARG A N 1
ATOM 833 C CA . ARG A 1 104 ? -9.07 -6.922 -9.695 1 92.81 104 ARG A CA 1
ATOM 834 C C . ARG A 1 104 ? -8.602 -6.262 -8.406 1 92.81 104 ARG A C 1
ATOM 836 O O . ARG A 1 104 ? -8.078 -5.148 -8.422 1 92.81 104 ARG A O 1
ATOM 843 N N . ILE A 1 105 ? -8.812 -7.008 -7.387 1 94.88 105 ILE A N 1
ATOM 844 C CA . ILE A 1 105 ? -8.273 -6.676 -6.074 1 94.88 105 ILE A CA 1
ATOM 845 C C . ILE A 1 105 ? -7.25 -7.727 -5.652 1 94.88 105 ILE A C 1
ATOM 847 O O . ILE A 1 105 ? -7.52 -8.93 -5.727 1 94.88 105 ILE A O 1
ATOM 851 N N . TYR A 1 106 ? -6.145 -7.301 -5.27 1 92.69 106 TYR A N 1
ATOM 852 C CA . TYR A 1 106 ? -5.105 -8.188 -4.754 1 92.69 106 TYR A CA 1
ATOM 853 C C . TYR A 1 106 ? -4.879 -7.957 -3.266 1 92.69 106 TYR A C 1
ATOM 855 O O . TYR A 1 106 ? -4.711 -6.816 -2.826 1 92.69 106 TYR A O 1
ATOM 863 N N . VAL A 1 107 ? -4.863 -9.016 -2.52 1 92.81 107 VAL A N 1
ATOM 864 C CA . VAL A 1 107 ? -4.723 -8.898 -1.072 1 92.81 107 VAL A CA 1
ATOM 865 C C . VAL A 1 107 ? -3.648 -9.867 -0.577 1 92.81 107 VAL A C 1
ATOM 867 O O . VAL A 1 107 ? -3.475 -10.953 -1.135 1 92.81 107 VAL A O 1
ATOM 870 N N . THR A 1 108 ? -2.945 -9.398 0.416 1 88.19 108 THR A N 1
ATOM 871 C CA . THR A 1 108 ? -2.088 -10.336 1.13 1 88.19 108 THR A CA 1
ATOM 872 C C . THR A 1 108 ? -2.91 -11.203 2.076 1 88.19 108 THR A C 1
ATOM 874 O O . THR 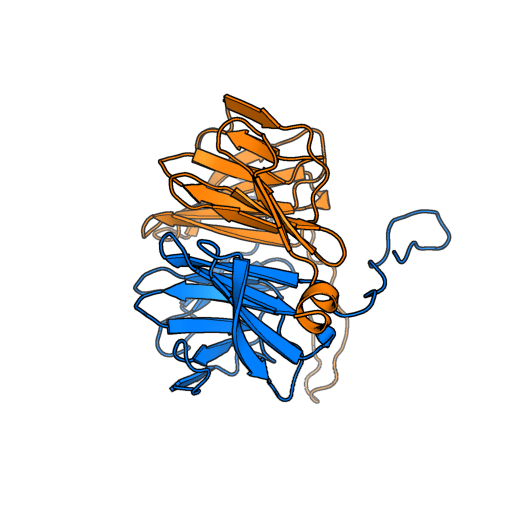A 1 108 ? -3.898 -10.742 2.65 1 88.19 108 THR A O 1
ATOM 877 N N . ARG A 1 109 ? -2.482 -12.367 2.221 1 82.06 109 ARG A N 1
ATOM 878 C CA . ARG A 1 109 ? -3.102 -13.289 3.168 1 82.06 109 ARG A CA 1
ATOM 879 C C . ARG A 1 109 ? -2.082 -14.281 3.715 1 82.06 109 ARG A C 1
ATOM 881 O O . ARG A 1 109 ? -1.693 -15.227 3.021 1 82.06 109 ARG A O 1
ATOM 888 N N . ASN A 1 110 ? -1.77 -14.078 4.988 1 73.12 110 ASN A N 1
ATOM 889 C CA . ASN A 1 110 ? -0.802 -14.984 5.598 1 73.12 110 ASN A CA 1
ATOM 890 C C . ASN A 1 110 ? 0.407 -15.203 4.691 1 73.12 110 ASN A C 1
ATOM 892 O O . ASN A 1 110 ? 1.165 -14.273 4.426 1 73.12 110 ASN A O 1
ATOM 896 N N . SER A 1 111 ? 0.514 -16.359 4.062 1 74.5 111 SER A N 1
ATOM 897 C CA . SER A 1 111 ? 1.655 -16.672 3.211 1 74.5 111 SER A CA 1
ATOM 898 C C . SER A 1 111 ? 1.249 -16.719 1.741 1 74.5 111 SER A C 1
ATOM 900 O O . SER A 1 111 ? 1.817 -17.5 0.964 1 74.5 111 SER A O 1
ATOM 902 N N . SER A 1 112 ? 0.167 -15.914 1.485 1 81.56 112 SER A N 1
ATOM 903 C CA . SER A 1 112 ? -0.295 -15.938 0.101 1 81.56 112 SER A CA 1
ATOM 904 C C . SER A 1 112 ? -0.743 -14.555 -0.355 1 81.56 112 SER A C 1
ATOM 906 O O . SER A 1 112 ? -0.949 -13.664 0.469 1 81.56 112 SER A O 1
ATOM 908 N N . VAL A 1 113 ? -0.819 -14.5 -1.618 1 86.31 113 VAL A N 1
ATOM 909 C CA . VAL A 1 113 ? -1.505 -13.391 -2.27 1 86.31 113 VAL A CA 1
ATOM 910 C C . VAL A 1 113 ? -2.756 -13.898 -2.982 1 86.31 113 VAL A C 1
ATOM 912 O O . VAL A 1 113 ? -2.705 -14.906 -3.697 1 86.31 113 VAL A O 1
ATOM 915 N N . ASN A 1 114 ? -3.834 -13.203 -2.693 1 86.81 114 ASN A N 1
ATOM 916 C CA . ASN A 1 114 ? -5.098 -13.578 -3.322 1 86.81 114 ASN A CA 1
ATOM 917 C C . ASN A 1 114 ? -5.578 -12.508 -4.297 1 86.81 114 ASN A C 1
ATOM 919 O O . ASN A 1 114 ? -5.355 -11.32 -4.074 1 86.81 114 ASN A O 1
ATOM 923 N N . CYS A 1 115 ? -6.207 -13.039 -5.312 1 88.06 115 CYS A N 1
ATOM 924 C CA . CYS A 1 115 ? -6.863 -12.164 -6.281 1 88.06 115 CYS A CA 1
ATOM 925 C C . CYS A 1 115 ? -8.383 -12.273 -6.172 1 88.06 115 CYS A C 1
ATOM 927 O O . CYS A 1 115 ? -8.938 -13.375 -6.238 1 88.06 115 CYS A O 1
ATOM 929 N N . ILE A 1 116 ? -8.992 -11.156 -6.016 1 90.5 116 ILE A N 1
ATOM 930 C CA . ILE A 1 116 ? -10.43 -11.062 -5.812 1 90.5 116 ILE A CA 1
ATOM 931 C C . ILE A 1 116 ? -11.062 -10.227 -6.922 1 90.5 116 ILE A C 1
ATOM 933 O O . ILE A 1 116 ? -10.516 -9.195 -7.312 1 90.5 116 ILE A O 1
ATOM 937 N N . SER A 1 117 ? -12.195 -10.695 -7.41 1 91.38 117 SER A N 1
ATOM 938 C CA . SER A 1 117 ? -12.922 -9.93 -8.422 1 91.38 117 SER A CA 1
ATOM 939 C C . SER A 1 117 ? -13.578 -8.695 -7.809 1 91.38 117 SER A C 1
ATOM 941 O O . SER A 1 117 ? -13.719 -8.602 -6.59 1 91.38 117 SER A O 1
ATOM 943 N N . MET A 1 118 ? -14.031 -7.848 -8.734 1 93.62 118 MET A N 1
ATOM 944 C CA . MET A 1 118 ? -14.711 -6.641 -8.266 1 93.62 118 MET A CA 1
ATOM 945 C C . MET A 1 118 ? -16.094 -6.969 -7.734 1 93.62 118 MET A C 1
ATOM 947 O O . MET A 1 118 ? -16.766 -6.109 -7.164 1 93.62 118 MET A O 1
ATOM 951 N N . THR A 1 119 ? -16.484 -8.203 -7.789 1 92 119 THR A N 1
ATOM 952 C CA . THR A 1 119 ? -17.75 -8.641 -7.207 1 92 119 THR A CA 1
ATOM 953 C C . THR A 1 119 ? -17.516 -9.43 -5.926 1 92 119 THR A C 1
ATOM 955 O O . THR A 1 119 ? -18.469 -9.906 -5.301 1 92 119 THR A O 1
ATOM 958 N N . GLY A 1 120 ? -16.234 -9.57 -5.551 1 89.31 120 GLY A N 1
ATOM 959 C CA . GLY A 1 120 ? -15.906 -10.133 -4.25 1 89.31 120 GLY A CA 1
ATOM 960 C C . GLY A 1 120 ? -15.578 -11.609 -4.309 1 89.31 120 GLY A C 1
ATOM 961 O O . GLY A 1 120 ? -15.375 -12.25 -3.271 1 89.31 120 GLY A O 1
ATOM 962 N N . GLU A 1 121 ? -15.438 -12.148 -5.465 1 87.81 121 GLU A N 1
ATOM 963 C CA . GLU A 1 121 ? -15.117 -13.562 -5.621 1 87.81 121 GLU A CA 1
ATOM 964 C C . GLU A 1 121 ? -13.617 -13.781 -5.727 1 87.81 121 GLU A C 1
ATOM 966 O O . GLU A 1 121 ? -12.914 -13.023 -6.402 1 87.81 121 GLU A O 1
ATOM 971 N N . THR A 1 122 ? -13.188 -14.828 -4.969 1 83.31 122 THR A N 1
ATOM 972 C CA . THR A 1 122 ? -11.789 -15.195 -5.125 1 83.31 122 THR A CA 1
ATOM 973 C C . THR A 1 122 ? -11.539 -15.797 -6.508 1 83.31 122 THR A C 1
ATOM 975 O O . THR A 1 122 ? -12.219 -16.734 -6.91 1 83.31 122 THR A O 1
ATOM 978 N N . ILE A 1 123 ? -10.656 -15.227 -7.23 1 79.38 123 ILE A N 1
ATOM 979 C CA . ILE A 1 123 ? -10.312 -15.703 -8.562 1 79.38 123 ILE A CA 1
ATOM 980 C C . ILE A 1 123 ? -9.164 -16.703 -8.469 1 79.38 123 ILE A C 1
ATOM 982 O O . ILE A 1 123 ? -9.219 -17.781 -9.078 1 79.38 123 ILE A O 1
ATOM 986 N N . TRP A 1 124 ? -8.07 -16.391 -7.723 1 75.62 124 TRP A N 1
ATOM 987 C CA . TRP A 1 124 ? -6.977 -17.328 -7.473 1 75.62 124 TRP A CA 1
ATOM 988 C C . TRP A 1 124 ? -6.203 -16.938 -6.219 1 75.62 124 TRP A C 1
ATOM 990 O O . TRP A 1 124 ? -6.344 -15.812 -5.715 1 75.62 124 TRP A O 1
ATOM 1000 N N . ASP A 1 125 ? -5.426 -17.906 -5.766 1 72.81 125 ASP A N 1
ATOM 1001 C CA . ASP A 1 125 ? -4.508 -17.766 -4.637 1 72.81 125 ASP A CA 1
ATOM 1002 C C . ASP A 1 125 ? -3.086 -18.156 -5.031 1 72.81 125 ASP A C 1
ATOM 1004 O O . ASP A 1 125 ? -2.877 -19.188 -5.684 1 72.81 125 ASP A O 1
ATOM 1008 N N . TYR A 1 126 ? -2.174 -17.25 -4.797 1 72.69 126 TYR A N 1
ATOM 1009 C CA . TYR A 1 126 ? -0.762 -17.562 -5 1 72.69 126 TYR A CA 1
ATOM 1010 C C . TYR A 1 126 ? -0.059 -17.797 -3.672 1 72.69 126 TYR A C 1
ATOM 1012 O O . TYR A 1 126 ? -0.116 -16.969 -2.77 1 72.69 126 TYR A O 1
ATOM 1020 N N . THR A 1 127 ? 0.4 -19.016 -3.412 1 65.19 127 THR A N 1
ATOM 1021 C CA . THR A 1 127 ? 1.234 -19.344 -2.262 1 65.19 127 THR A CA 1
ATOM 1022 C C . THR A 1 127 ? 2.664 -19.656 -2.699 1 65.19 127 THR A C 1
ATOM 1024 O O . THR A 1 127 ? 2.879 -20.297 -3.73 1 65.19 127 THR A O 1
ATOM 1027 N N . GLU A 1 128 ? 3.611 -18.781 -2.326 1 55.72 128 GLU A N 1
ATOM 1028 C CA . GLU A 1 128 ? 4.965 -19.203 -2.676 1 55.72 128 GLU A CA 1
ATOM 1029 C C . GLU A 1 128 ? 5.148 -20.703 -2.467 1 55.72 128 GLU A C 1
ATOM 1031 O O . GLU A 1 128 ? 5.125 -21.188 -1.331 1 55.72 128 GLU A O 1
ATOM 1036 N N . LYS A 1 129 ? 4.344 -21.562 -2.797 1 48 129 LYS A N 1
ATOM 1037 C CA . LYS A 1 129 ? 4.875 -22.906 -2.674 1 48 129 LYS A CA 1
ATOM 1038 C C . LYS A 1 129 ? 6.355 -22.953 -3.033 1 48 129 LYS A C 1
ATOM 1040 O O . LYS A 1 129 ? 6.844 -22.125 -3.797 1 48 129 LYS A O 1
ATOM 1045 N N . SER A 1 130 ? 7.309 -23.719 -2.283 1 37.12 130 SER A N 1
ATOM 1046 C CA . SER A 1 130 ? 8.516 -24.297 -2.869 1 37.12 130 SER A CA 1
ATOM 1047 C C . SER A 1 130 ? 8.336 -24.547 -4.363 1 37.12 130 SER A C 1
ATOM 1049 O O . SER A 1 130 ? 7.293 -25.047 -4.793 1 37.12 130 SER A O 1
ATOM 1051 N N . LEU A 1 131 ? 8.875 -23.609 -5.438 1 32.56 131 LEU A N 1
ATOM 1052 C CA . LEU A 1 131 ? 9.094 -24.25 -6.73 1 32.56 131 LEU A CA 1
ATOM 1053 C C . LEU A 1 131 ? 9.031 -25.781 -6.598 1 32.56 131 LEU A C 1
ATOM 1055 O O . LEU A 1 131 ? 9.727 -26.359 -5.77 1 32.56 131 LEU A O 1
ATOM 1059 N N . GLY A 1 132 ? 7.945 -26.594 -6.801 1 27.03 132 GLY A N 1
ATOM 1060 C CA . GLY A 1 132 ? 8.062 -28.016 -7.047 1 27.03 132 GLY A CA 1
ATOM 1061 C C . GLY A 1 132 ? 9.445 -28.422 -7.527 1 27.03 132 GLY A C 1
ATOM 1062 O O . GLY A 1 132 ? 10.242 -27.578 -7.945 1 27.03 132 GLY A O 1
ATOM 1063 N N . ASP A 1 133 ? 9.891 -29.781 -7.227 1 27.42 133 ASP A N 1
ATOM 1064 C CA . ASP A 1 133 ? 10.773 -30.734 -7.887 1 27.42 133 ASP A CA 1
ATOM 1065 C C . ASP A 1 133 ? 10.797 -30.516 -9.398 1 27.42 133 ASP A C 1
ATOM 1067 O O . ASP A 1 133 ? 9.844 -30.844 -10.094 1 27.42 133 ASP A O 1
ATOM 1071 N N . LEU A 1 134 ? 11.047 -29.297 -9.961 1 23.2 134 LEU A N 1
ATOM 1072 C CA . LEU A 1 134 ? 11.664 -29.797 -11.188 1 23.2 134 LEU A CA 1
ATOM 1073 C C . LEU A 1 134 ? 12.906 -30.625 -10.867 1 23.2 134 LEU A C 1
ATOM 1075 O O . LEU A 1 134 ? 13.711 -30.234 -10.016 1 23.2 134 LEU A O 1
ATOM 1079 N N . MET B 1 1 ? -3.871 -20.75 8.219 1 27.94 1 MET B N 1
ATOM 1080 C CA . MET B 1 1 ? -4.648 -20.828 9.453 1 27.94 1 MET B CA 1
ATOM 1081 C C . MET B 1 1 ? -5.68 -21.953 9.375 1 27.94 1 MET B C 1
ATOM 1083 O O . MET B 1 1 ? -6.395 -22.078 8.383 1 27.94 1 MET B O 1
ATOM 1087 N N . GLU B 1 2 ? -5.312 -23 10.109 1 31.45 2 GLU B N 1
ATOM 1088 C CA . GLU B 1 2 ? -6.16 -24.188 10.117 1 31.45 2 GLU B CA 1
ATOM 1089 C C . GLU B 1 2 ? -7.262 -24.078 11.172 1 31.45 2 GLU B C 1
ATOM 1091 O O . GLU B 1 2 ? -7 -23.703 12.312 1 31.45 2 GLU B O 1
ATOM 1096 N N . TYR B 1 3 ? -8.484 -23.719 10.766 1 33.22 3 TYR B N 1
ATOM 1097 C CA . TYR B 1 3 ? -9.555 -23.922 11.734 1 33.22 3 TYR B CA 1
ATOM 1098 C C . TYR B 1 3 ? -10.148 -25.312 11.609 1 33.22 3 TYR B C 1
ATOM 1100 O O . TYR B 1 3 ? -10.125 -25.906 10.531 1 33.22 3 TYR B O 1
ATOM 1108 N N . SER B 1 4 ? -10.508 -25.812 12.93 1 36.38 4 SER B N 1
ATOM 1109 C CA . SER B 1 4 ? -11.219 -27.078 12.953 1 36.38 4 SER B CA 1
ATOM 1110 C C . SER B 1 4 ? -12.625 -26.938 12.367 1 36.38 4 SER B C 1
ATOM 1112 O O . SER B 1 4 ? -13.109 -25.828 12.172 1 36.38 4 SER B O 1
ATOM 1114 N N . GLU B 1 5 ? -13.266 -28.078 12.344 1 42.66 5 GLU B N 1
ATOM 1115 C CA . GLU B 1 5 ? -14.625 -28.266 11.852 1 42.66 5 GLU B CA 1
ATOM 1116 C C . GLU B 1 5 ? -15.609 -27.359 12.578 1 42.66 5 GLU B C 1
ATOM 1118 O O . GLU B 1 5 ? -16.625 -26.953 12.016 1 42.66 5 GLU B O 1
ATOM 1123 N N . ASP B 1 6 ? -15.461 -27.094 13.891 1 40.97 6 ASP B N 1
ATOM 1124 C CA . ASP B 1 6 ? -16.422 -26.453 14.781 1 40.97 6 ASP B CA 1
ATOM 1125 C C . ASP B 1 6 ? -16.141 -24.953 14.898 1 40.97 6 ASP B C 1
ATOM 1127 O O . ASP B 1 6 ? -16.703 -24.266 15.75 1 40.97 6 ASP B O 1
ATOM 1131 N N . GLY B 1 7 ? -15.422 -24.328 14.102 1 35.12 7 GLY B N 1
ATOM 1132 C CA . GLY B 1 7 ? -15.242 -22.906 13.883 1 35.12 7 GLY B CA 1
ATOM 1133 C C . GLY B 1 7 ? -14.125 -22.312 14.711 1 35.12 7 GLY B C 1
ATOM 1134 O O . GLY B 1 7 ? -14.055 -21.094 14.883 1 35.12 7 GLY B O 1
ATOM 1135 N N . LYS B 1 8 ? -13.602 -23.031 15.547 1 31.34 8 LYS B N 1
ATOM 1136 C CA . LYS B 1 8 ? -12.562 -22.656 16.5 1 31.34 8 LYS B CA 1
ATOM 1137 C C . LYS B 1 8 ? -11.234 -22.391 15.797 1 31.34 8 LYS B C 1
ATOM 1139 O O . LYS B 1 8 ? -10.836 -23.141 14.906 1 31.34 8 LYS B O 1
ATOM 1144 N N . TYR B 1 9 ? -10.82 -21.156 16.062 1 34.16 9 TYR B N 1
ATOM 1145 C CA . TYR B 1 9 ? -9.539 -20.766 15.492 1 34.16 9 TYR B CA 1
ATOM 1146 C C . TYR B 1 9 ? -8.438 -21.734 15.922 1 34.16 9 TYR B C 1
ATOM 1148 O O . TYR B 1 9 ? -8.289 -22.016 17.109 1 34.16 9 TYR B O 1
ATOM 1156 N N . ILE B 1 10 ? -7.859 -22.609 15.133 1 28.27 10 ILE B N 1
ATOM 1157 C CA . ILE B 1 10 ? -6.793 -23.531 15.516 1 28.27 10 ILE B CA 1
ATOM 1158 C C . ILE B 1 10 ? -5.457 -22.781 15.539 1 28.27 10 ILE B C 1
ATOM 1160 O O . ILE B 1 10 ? -4.844 -22.641 16.594 1 28.27 10 ILE B O 1
ATOM 1164 N N . ARG B 1 11 ? -4.484 -23.078 14.703 1 26.69 11 ARG B N 1
ATOM 1165 C CA . ARG B 1 11 ? -3.113 -22.578 14.797 1 26.69 11 ARG B CA 1
ATOM 1166 C C . ARG B 1 11 ? -2.785 -21.656 13.625 1 26.69 11 ARG B C 1
ATOM 1168 O O . ARG B 1 11 ? -3.461 -21.688 12.594 1 26.69 11 ARG B O 1
ATOM 1175 N N . ASP B 1 12 ? -2.283 -20.5 13.82 1 30.95 12 ASP B N 1
ATOM 1176 C CA . ASP B 1 12 ? -1.568 -19.719 12.812 1 30.95 12 ASP B CA 1
ATOM 1177 C C . ASP B 1 12 ? -0.504 -20.562 12.117 1 30.95 12 ASP B C 1
ATOM 1179 O O . ASP B 1 12 ? 0.274 -21.25 12.773 1 30.95 12 ASP B O 1
ATOM 1183 N N . ILE B 1 13 ? -0.875 -21.281 11.273 1 27.25 13 ILE B N 1
ATOM 1184 C CA . ILE B 1 13 ? 0.267 -21.969 10.68 1 27.25 13 ILE B CA 1
ATOM 1185 C C . ILE B 1 13 ? 1.262 -20.938 10.141 1 27.25 13 ILE B C 1
ATOM 1187 O O . ILE B 1 13 ? 0.889 -20.047 9.375 1 27.25 13 ILE B O 1
ATOM 1191 N N . PRO B 1 14 ? 2.523 -20.906 10.461 1 34.16 14 PRO B N 1
ATOM 1192 C CA . PRO B 1 14 ? 3.689 -20.203 9.922 1 34.16 14 PRO B CA 1
ATOM 1193 C C . PRO B 1 14 ? 3.826 -20.375 8.406 1 34.16 14 PRO B C 1
ATOM 1195 O O . PRO B 1 14 ? 3.707 -21.484 7.891 1 34.16 14 PRO B O 1
ATOM 1198 N N . CYS B 1 15 ? 3.031 -20.062 7.527 1 37.28 15 CYS B N 1
ATOM 1199 C CA . CYS B 1 15 ? 3.508 -20.188 6.152 1 37.28 15 CYS B CA 1
ATOM 1200 C C . CYS B 1 15 ? 4.855 -19.5 5.98 1 37.28 15 CYS B C 1
ATOM 1202 O O . CYS B 1 15 ? 5.184 -18.562 6.719 1 37.28 15 CYS B O 1
ATOM 1204 N N . SER B 1 16 ? 5.812 -20.016 5.207 1 48.44 16 SER B N 1
ATOM 1205 C CA . SER B 1 16 ? 7.262 -19.859 5.242 1 48.44 16 SER B CA 1
ATOM 1206 C C . SER B 1 16 ? 7.664 -18.406 5.105 1 48.44 16 SER B C 1
ATOM 1208 O O . SER B 1 16 ? 8.547 -17.922 5.82 1 48.44 16 SER B O 1
ATOM 1210 N N . ASP B 1 17 ? 7.297 -17.516 3.928 1 64.69 17 ASP B N 1
ATOM 1211 C CA . ASP B 1 17 ? 7.547 -16.078 3.988 1 64.69 17 ASP B CA 1
ATOM 1212 C C . ASP B 1 17 ? 6.246 -15.297 3.848 1 64.69 17 ASP B C 1
ATOM 1214 O O . ASP B 1 17 ? 5.297 -15.758 3.209 1 64.69 17 ASP B O 1
ATOM 1218 N N . SER B 1 18 ? 5.824 -14.484 4.613 1 73.75 18 SER B N 1
ATOM 1219 C CA . SER B 1 18 ? 4.605 -13.688 4.652 1 73.75 18 SER B CA 1
ATOM 1220 C C . SER B 1 18 ? 4.773 -12.383 3.875 1 73.75 18 SER B C 1
ATOM 1222 O O . SER B 1 18 ? 5.664 -11.586 4.168 1 73.75 18 SER B O 1
ATOM 1224 N N . PRO B 1 19 ? 3.955 -12.328 2.707 1 86.69 19 PRO B N 1
ATOM 1225 C CA . PRO B 1 19 ? 4.031 -11.047 2.006 1 86.69 19 PRO B CA 1
ATOM 1226 C C . PRO B 1 19 ? 3.77 -9.852 2.926 1 86.69 19 PRO B C 1
ATOM 1228 O O . PRO B 1 19 ? 2.963 -9.953 3.854 1 86.69 19 PRO B O 1
ATOM 1231 N N . PHE B 1 20 ? 4.402 -8.836 2.723 1 87.75 20 PHE B N 1
ATOM 1232 C CA . PHE B 1 20 ? 4.258 -7.641 3.549 1 87.75 20 PHE B CA 1
ATOM 1233 C C . PHE B 1 20 ? 3.391 -6.598 2.852 1 87.75 20 PHE B C 1
ATOM 1235 O O . PHE B 1 20 ? 2.33 -6.227 3.357 1 87.75 20 PHE B O 1
ATOM 1242 N N . ASP B 1 21 ? 3.803 -6.156 1.627 1 92.94 21 ASP B N 1
ATOM 1243 C CA . ASP B 1 21 ? 3.09 -5.152 0.846 1 92.94 21 ASP B CA 1
ATOM 1244 C C . ASP B 1 21 ? 3.088 -5.508 -0.639 1 92.94 21 ASP B C 1
ATOM 1246 O O . ASP B 1 21 ? 3.805 -6.418 -1.064 1 92.94 21 ASP B O 1
ATOM 1250 N N . LEU B 1 22 ? 2.223 -4.824 -1.428 1 95.5 22 LEU B N 1
ATOM 1251 C CA . LEU B 1 22 ? 2.145 -5.117 -2.855 1 95.5 22 LEU B CA 1
ATOM 1252 C C . LEU B 1 22 ? 1.725 -3.879 -3.641 1 95.5 22 LEU B C 1
ATOM 1254 O O . LEU B 1 22 ? 1.103 -2.969 -3.088 1 95.5 22 LEU B O 1
ATOM 1258 N N . THR B 1 23 ? 2.102 -3.811 -4.879 1 97.25 23 THR B N 1
ATOM 1259 C CA . THR B 1 23 ? 1.714 -2.734 -5.785 1 97.25 23 THR B CA 1
ATOM 1260 C C . THR B 1 23 ? 1.471 -3.275 -7.191 1 97.25 23 THR B C 1
ATOM 1262 O O . THR B 1 23 ? 1.983 -4.336 -7.551 1 97.25 23 THR B O 1
ATOM 1265 N N . VAL B 1 24 ? 0.718 -2.533 -7.926 1 96.38 24 VAL B N 1
ATOM 1266 C CA . VAL B 1 24 ? 0.418 -2.91 -9.305 1 96.38 24 VAL B CA 1
ATOM 1267 C C . VAL B 1 24 ? 1.46 -2.307 -10.242 1 96.38 24 VAL B C 1
ATOM 1269 O O . VAL B 1 24 ? 1.75 -1.109 -10.172 1 96.38 24 VAL B O 1
ATOM 1272 N N . ILE B 1 25 ? 1.978 -3.15 -11.039 1 96.38 25 ILE B N 1
ATOM 1273 C CA . ILE B 1 25 ? 2.877 -2.689 -12.094 1 96.38 25 ILE B CA 1
ATOM 1274 C C . ILE B 1 25 ? 2.078 -2.383 -13.359 1 96.38 25 ILE B C 1
ATOM 1276 O O . ILE B 1 25 ? 2.277 -1.341 -13.984 1 96.38 25 ILE B O 1
ATOM 1280 N N . ASN B 1 26 ? 1.217 -3.283 -13.703 1 93.88 26 ASN B N 1
ATOM 1281 C CA . ASN B 1 26 ? 0.246 -3.123 -14.781 1 93.88 26 ASN B CA 1
ATOM 1282 C C . ASN B 1 26 ? -0.926 -4.09 -14.625 1 93.88 26 ASN B C 1
ATOM 1284 O O . ASN B 1 26 ? -1.128 -4.664 -13.555 1 93.88 26 ASN B O 1
ATOM 1288 N N . SER B 1 27 ? -1.66 -4.328 -15.641 1 89.06 27 SER B N 1
ATOM 1289 C CA . SER B 1 27 ? -2.906 -5.078 -15.539 1 89.06 27 SER B CA 1
ATOM 1290 C C . SER B 1 27 ? -2.646 -6.531 -15.164 1 89.06 27 SER B C 1
ATOM 1292 O O . SER B 1 27 ? -3.508 -7.191 -14.57 1 89.06 27 SER B O 1
ATOM 1294 N N . ASP B 1 28 ? -1.42 -6.977 -15.469 1 88.38 28 ASP B N 1
ATOM 1295 C CA . ASP B 1 28 ? -1.206 -8.406 -15.289 1 88.38 28 ASP B CA 1
ATOM 1296 C C . ASP B 1 28 ? -0.056 -8.672 -14.32 1 88.38 28 ASP B C 1
ATOM 1298 O O . ASP B 1 28 ? 0.333 -9.82 -14.102 1 88.38 28 ASP B O 1
ATOM 1302 N N . ARG B 1 29 ? 0.51 -7.625 -13.836 1 92.81 29 ARG B N 1
ATOM 1303 C CA . ARG B 1 29 ? 1.693 -7.816 -13 1 92.81 29 ARG B CA 1
ATOM 1304 C C . ARG B 1 29 ? 1.578 -7.035 -11.695 1 92.81 29 ARG B C 1
ATOM 1306 O O . ARG B 1 29 ? 1.188 -5.867 -11.703 1 92.81 29 ARG B O 1
ATOM 1313 N N . ILE B 1 30 ? 1.924 -7.73 -10.664 1 94.81 30 ILE B N 1
ATOM 1314 C CA . ILE B 1 30 ? 2.045 -7.07 -9.367 1 94.81 30 ILE B CA 1
ATOM 1315 C C . ILE B 1 30 ? 3.416 -7.371 -8.766 1 94.81 30 ILE B C 1
ATOM 1317 O O . ILE B 1 30 ? 4.043 -8.375 -9.102 1 94.81 30 ILE B O 1
ATOM 1321 N N . ALA B 1 31 ? 3.904 -6.465 -7.988 1 96.38 31 ALA B N 1
ATOM 1322 C CA . ALA B 1 31 ? 5.102 -6.668 -7.176 1 96.38 31 ALA B CA 1
ATOM 1323 C C . ALA B 1 31 ? 4.742 -6.871 -5.707 1 96.38 31 ALA B C 1
ATOM 1325 O O . ALA B 1 31 ? 3.869 -6.176 -5.176 1 96.38 31 ALA B O 1
ATOM 1326 N N . VAL B 1 32 ? 5.398 -7.832 -5.07 1 94 32 VAL B N 1
ATOM 1327 C CA . VAL B 1 32 ? 5.133 -8.172 -3.676 1 94 32 VAL B CA 1
ATOM 1328 C C . VAL B 1 32 ? 6.445 -8.195 -2.895 1 94 32 VAL B C 1
ATOM 1330 O O . VAL B 1 32 ? 7.426 -8.797 -3.332 1 94 32 VAL B O 1
ATOM 1333 N N . THR B 1 33 ? 6.426 -7.488 -1.781 1 93.75 33 THR B N 1
ATOM 1334 C CA . THR B 1 33 ? 7.598 -7.562 -0.913 1 93.75 33 THR B CA 1
ATOM 1335 C C . THR B 1 33 ? 7.398 -8.625 0.166 1 93.75 33 THR B C 1
ATOM 1337 O O . THR B 1 33 ? 6.301 -8.773 0.703 1 93.75 33 THR B O 1
ATOM 1340 N N . TYR B 1 34 ? 8.516 -9.234 0.465 1 89.44 34 TYR B N 1
ATOM 1341 C CA . TYR B 1 34 ? 8.586 -10.18 1.574 1 89.44 34 TYR B CA 1
ATOM 1342 C C . TYR B 1 34 ? 9.539 -9.688 2.652 1 89.44 34 TYR B C 1
ATOM 1344 O O . TYR B 1 34 ? 10.727 -10.023 2.637 1 89.44 34 TYR B O 1
ATOM 1352 N N . GLY B 1 35 ? 9.07 -8.82 3.459 1 86.25 35 GLY B N 1
ATOM 1353 C CA . GLY B 1 35 ? 9.711 -8.008 4.484 1 86.25 35 GLY B CA 1
ATOM 1354 C C . GLY B 1 35 ? 10.992 -8.617 5.012 1 86.25 35 GLY B C 1
ATOM 1355 O O . GLY B 1 35 ? 12.062 -8.43 4.426 1 86.25 35 GLY B O 1
ATOM 1356 N N . ARG B 1 36 ? 10.859 -9.516 5.879 1 82.25 36 ARG B N 1
ATOM 1357 C CA . ARG B 1 36 ? 12 -10.023 6.637 1 82.25 36 ARG B CA 1
ATOM 1358 C C . ARG B 1 36 ? 12.805 -11.016 5.812 1 82.25 36 ARG B C 1
ATOM 1360 O O . ARG B 1 36 ? 13.961 -11.297 6.125 1 82.25 36 ARG B O 1
ATOM 1367 N N . GLU B 1 37 ? 12.227 -11.516 4.738 1 84.69 37 GLU B N 1
ATOM 1368 C CA . GLU B 1 37 ? 12.93 -12.43 3.846 1 84.69 37 GLU B CA 1
ATOM 1369 C C . GLU B 1 37 ? 13.82 -11.672 2.871 1 84.69 37 GLU B C 1
ATOM 1371 O O . GLU B 1 37 ? 14.625 -12.281 2.158 1 84.69 37 GLU B O 1
ATOM 1376 N N . LYS B 1 38 ? 13.625 -10.445 2.729 1 91.5 38 LYS B N 1
ATOM 1377 C CA . LYS B 1 38 ? 14.531 -9.523 2.055 1 91.5 38 LYS B CA 1
ATOM 1378 C C . LYS B 1 38 ? 14.484 -9.719 0.541 1 91.5 38 LYS B C 1
ATOM 1380 O O . LYS B 1 38 ? 15.531 -9.727 -0.12 1 91.5 38 LYS B O 1
ATOM 1385 N N . TYR B 1 39 ? 13.305 -9.906 0.076 1 92.62 39 TYR B N 1
ATOM 1386 C CA . TYR B 1 39 ? 13.188 -9.938 -1.377 1 92.62 39 TYR B CA 1
ATOM 1387 C C . TYR B 1 39 ? 11.797 -9.5 -1.82 1 92.62 39 TYR B C 1
ATOM 1389 O O . TYR B 1 39 ? 10.891 -9.359 -0.996 1 92.62 39 TYR B O 1
ATOM 1397 N N . LEU B 1 40 ? 11.711 -9.242 -3.09 1 94.88 40 LEU B N 1
ATOM 1398 C CA . LEU B 1 40 ? 10.406 -9.039 -3.715 1 94.88 40 LEU B CA 1
ATOM 1399 C C . LEU B 1 40 ? 10.234 -9.961 -4.918 1 94.88 40 LEU B C 1
ATOM 1401 O O . LEU B 1 40 ? 11.211 -10.484 -5.453 1 94.88 40 LEU B O 1
ATOM 1405 N N . GLU B 1 41 ? 9 -10.141 -5.281 1 92.94 41 GLU B N 1
ATOM 1406 C CA . GLU B 1 41 ? 8.648 -10.891 -6.484 1 92.94 41 GLU B CA 1
ATOM 1407 C C . GLU B 1 41 ? 7.723 -10.086 -7.387 1 92.94 41 GLU B C 1
ATOM 1409 O O . GLU B 1 41 ? 6.844 -9.367 -6.902 1 92.94 41 GLU B O 1
ATOM 1414 N N . ILE B 1 42 ? 7.992 -10.219 -8.57 1 94.25 42 ILE B N 1
ATOM 1415 C CA . ILE B 1 42 ? 7.031 -9.758 -9.57 1 94.25 42 ILE B CA 1
ATOM 1416 C C . ILE B 1 42 ? 6.199 -10.945 -10.062 1 94.25 42 ILE B C 1
ATOM 1418 O O . ILE B 1 42 ? 6.742 -11.906 -10.602 1 94.25 42 ILE B O 1
ATOM 1422 N N . LEU B 1 43 ? 4.965 -10.805 -9.82 1 90.31 43 LEU B N 1
ATOM 1423 C CA . LEU B 1 43 ? 4.035 -11.875 -10.172 1 90.31 43 LEU B CA 1
ATOM 1424 C C . LEU B 1 43 ? 3.285 -11.539 -11.453 1 90.31 43 LEU B C 1
ATOM 1426 O O . LEU B 1 43 ? 2.867 -10.398 -11.656 1 90.31 43 LEU B O 1
ATOM 1430 N N . ASN B 1 44 ? 3.229 -12.5 -12.281 1 88.75 44 ASN B N 1
ATOM 1431 C CA . ASN B 1 44 ? 2.354 -12.445 -13.453 1 88.75 44 ASN B CA 1
ATOM 1432 C C . ASN B 1 44 ? 1.003 -13.094 -13.172 1 88.75 44 ASN B C 1
ATOM 1434 O O . ASN B 1 44 ? 0.914 -14.32 -13.039 1 88.75 44 ASN B O 1
ATOM 1438 N N . MET B 1 45 ? 0.053 -12.359 -13.172 1 78.75 45 MET B N 1
ATOM 1439 C CA . MET B 1 45 ? -1.249 -12.828 -12.703 1 78.75 45 MET B CA 1
ATOM 1440 C C . MET B 1 45 ? -2.033 -13.469 -13.844 1 78.75 45 MET B C 1
ATOM 1442 O O . MET B 1 45 ? -3.039 -14.141 -13.609 1 78.75 45 MET B O 1
ATOM 1446 N N . LYS B 1 46 ? -1.632 -13.266 -15.016 1 80.62 46 LYS B N 1
ATOM 1447 C CA . LYS B 1 46 ? -2.27 -13.945 -16.141 1 80.62 46 LYS B CA 1
ATOM 1448 C C . LYS B 1 46 ? -2.014 -15.453 -16.094 1 80.62 46 LYS B C 1
ATOM 1450 O O . LYS B 1 46 ? -2.914 -16.25 -16.359 1 80.62 46 LYS B O 1
ATOM 1455 N N . ASN B 1 47 ? -0.821 -15.789 -15.703 1 78.69 47 ASN B N 1
ATOM 1456 C CA . ASN B 1 47 ? -0.498 -17.219 -15.68 1 78.69 47 ASN B CA 1
ATOM 1457 C C . ASN B 1 47 ? -0.098 -17.672 -14.281 1 78.69 47 ASN B C 1
ATOM 1459 O O . ASN B 1 47 ? 0.367 -18.797 -14.109 1 78.69 47 ASN B O 1
ATOM 1463 N N . ASN B 1 48 ? -0.262 -16.766 -13.297 1 77.88 48 ASN B N 1
ATOM 1464 C CA . ASN B 1 48 ? -0.018 -17.062 -11.891 1 77.88 48 ASN B CA 1
ATOM 1465 C C . ASN B 1 48 ? 1.406 -17.562 -11.664 1 77.88 48 ASN B C 1
ATOM 1467 O O . ASN B 1 48 ? 1.613 -18.578 -11 1 77.88 48 ASN B O 1
ATOM 1471 N N . THR B 1 49 ? 2.314 -16.875 -12.227 1 83.12 49 THR B N 1
ATOM 1472 C CA . THR B 1 49 ? 3.715 -17.266 -12.102 1 83.12 49 THR B CA 1
ATOM 1473 C C . THR B 1 49 ? 4.535 -16.125 -11.516 1 83.12 49 THR B C 1
ATOM 1475 O O . THR B 1 49 ? 4.121 -14.961 -11.562 1 83.12 49 THR B O 1
ATOM 1478 N N . VAL B 1 50 ? 5.691 -16.547 -10.992 1 88.94 50 VAL B N 1
ATOM 1479 C CA . VAL B 1 50 ? 6.688 -15.57 -10.57 1 88.94 50 VAL B CA 1
ATOM 1480 C C . VAL B 1 50 ? 7.59 -15.211 -11.75 1 88.94 50 VAL B C 1
ATOM 1482 O O . VAL B 1 50 ? 8.273 -16.078 -12.297 1 88.94 50 VAL B O 1
ATOM 1485 N N . GLU B 1 51 ? 7.574 -13.977 -12.133 1 91.62 51 GLU B N 1
ATOM 1486 C CA . GLU B 1 51 ? 8.391 -13.539 -13.258 1 91.62 51 GLU B CA 1
ATOM 1487 C C . GLU B 1 51 ? 9.812 -13.195 -12.812 1 91.62 51 GLU B C 1
ATOM 1489 O O . GLU B 1 51 ? 10.766 -13.375 -13.57 1 91.62 51 GLU B O 1
ATOM 1494 N N . ARG B 1 52 ? 9.836 -12.695 -11.672 1 92.94 52 ARG B N 1
ATOM 1495 C CA . ARG B 1 52 ? 11.133 -12.219 -11.188 1 92.94 52 ARG B CA 1
ATOM 1496 C C . ARG B 1 52 ? 11.18 -12.234 -9.664 1 92.94 52 ARG B C 1
ATOM 1498 O O . ARG B 1 52 ? 10.172 -11.992 -9 1 92.94 52 ARG B O 1
ATOM 1505 N N . LYS B 1 53 ? 12.344 -12.562 -9.219 1 93.19 53 LYS B N 1
ATOM 1506 C CA . LYS B 1 53 ? 12.672 -12.422 -7.805 1 93.19 53 LYS B CA 1
ATOM 1507 C C . LYS B 1 53 ? 13.906 -11.555 -7.609 1 93.19 53 LYS B C 1
ATOM 1509 O O . LYS B 1 53 ? 14.938 -11.766 -8.258 1 93.19 53 LYS B O 1
ATOM 1514 N N . VAL B 1 54 ? 13.766 -10.547 -6.832 1 94.56 54 VAL B N 1
ATOM 1515 C CA . VAL B 1 54 ? 14.859 -9.625 -6.535 1 94.56 54 VAL B CA 1
ATOM 1516 C C . VAL B 1 54 ? 15.195 -9.688 -5.051 1 94.56 54 VAL B C 1
ATOM 1518 O O . VAL B 1 54 ? 14.328 -9.508 -4.199 1 94.56 54 VAL B O 1
ATOM 1521 N N . ARG B 1 55 ? 16.406 -9.859 -4.762 1 94.88 55 ARG B N 1
ATOM 1522 C CA . ARG B 1 55 ? 16.844 -9.945 -3.371 1 94.88 55 ARG B CA 1
ATOM 1523 C C . ARG B 1 55 ? 17.578 -8.68 -2.947 1 94.88 55 ARG B C 1
ATOM 1525 O O . ARG B 1 55 ? 18.297 -8.07 -3.752 1 94.88 55 ARG B O 1
ATOM 1532 N N . PHE B 1 56 ? 17.406 -8.375 -1.719 1 93.62 56 PHE B N 1
ATOM 1533 C CA . PHE B 1 56 ? 18.094 -7.234 -1.117 1 93.62 56 PHE B CA 1
ATOM 1534 C C . PHE B 1 56 ? 18.891 -7.668 0.099 1 93.62 56 PHE B C 1
ATOM 1536 O O . PHE B 1 56 ? 18.734 -8.789 0.592 1 93.62 56 PHE B O 1
ATOM 1543 N N . ASP B 1 57 ? 19.75 -6.809 0.49 1 91.94 57 ASP B N 1
ATOM 1544 C CA . ASP B 1 57 ? 20.609 -7.117 1.635 1 91.94 57 ASP B CA 1
ATOM 1545 C C . ASP B 1 57 ? 19.875 -6.867 2.949 1 91.94 57 ASP B C 1
ATOM 1547 O O . ASP B 1 57 ? 20.234 -7.434 3.984 1 91.94 57 ASP B O 1
ATOM 1551 N N . ASN B 1 58 ? 18.859 -6.051 2.926 1 93.5 58 ASN B N 1
ATOM 1552 C CA . ASN B 1 58 ? 18.109 -5.66 4.121 1 93.5 58 ASN B CA 1
ATOM 1553 C C . ASN B 1 58 ? 16.625 -5.934 3.963 1 93.5 58 ASN B C 1
ATOM 1555 O O . ASN B 1 58 ? 16.156 -6.266 2.871 1 93.5 58 ASN B O 1
ATOM 1559 N N . ASP B 1 59 ? 15.914 -5.812 5.098 1 90.06 59 ASP B N 1
ATOM 1560 C CA . ASP B 1 59 ? 14.469 -5.992 5.086 1 90.06 59 ASP B CA 1
ATOM 1561 C C . ASP B 1 59 ? 13.805 -5.039 4.094 1 90.06 59 ASP B C 1
ATOM 1563 O O . ASP B 1 59 ? 14.195 -3.877 3.982 1 90.06 59 ASP B O 1
ATOM 1567 N N . CYS B 1 60 ? 12.805 -5.48 3.389 1 93.62 60 CYS B N 1
ATOM 1568 C CA . CYS B 1 60 ? 12.055 -4.641 2.465 1 93.62 60 CYS B CA 1
ATOM 1569 C C . CYS B 1 60 ? 10.57 -4.633 2.816 1 93.62 60 CYS B C 1
ATOM 1571 O O . CYS B 1 60 ? 9.969 -5.691 3.01 1 93.62 60 CYS B O 1
ATOM 1573 N N . PHE B 1 61 ? 9.977 -3.475 2.902 1 92.44 61 PHE B N 1
ATOM 1574 C CA . PHE B 1 61 ? 8.625 -3.324 3.439 1 92.44 61 PHE B CA 1
ATOM 1575 C C . PHE B 1 61 ? 7.711 -2.662 2.418 1 92.44 61 PHE B C 1
ATOM 1577 O O . PHE B 1 61 ? 7.434 -3.232 1.361 1 92.44 61 PHE B O 1
ATOM 1584 N N . GLY B 1 62 ? 7.336 -1.445 2.543 1 95.44 62 GLY B N 1
ATOM 1585 C CA . GLY B 1 62 ? 6.422 -0.76 1.642 1 95.44 62 GLY B CA 1
ATOM 1586 C C . GLY B 1 62 ? 6.961 -0.631 0.23 1 95.44 62 GLY B C 1
ATOM 1587 O O . GLY B 1 62 ? 8.156 -0.421 0.033 1 95.44 62 GLY B O 1
ATOM 1588 N N . ILE B 1 63 ? 6.012 -0.699 -0.721 1 97.88 63 ILE B N 1
ATOM 1589 C CA . ILE B 1 63 ? 6.383 -0.654 -2.131 1 97.88 63 ILE B CA 1
ATOM 1590 C C . ILE B 1 63 ? 5.34 0.146 -2.912 1 97.88 63 ILE B C 1
ATOM 1592 O O . ILE B 1 63 ? 4.145 0.076 -2.617 1 97.88 63 ILE B O 1
ATOM 1596 N N . SER B 1 64 ? 5.781 0.893 -3.879 1 98.25 64 SER B N 1
ATOM 1597 C CA . SER B 1 64 ? 4.953 1.62 -4.836 1 98.25 64 SER B CA 1
ATOM 1598 C C . SER B 1 64 ? 5.582 1.615 -6.227 1 98.25 64 SER B C 1
ATOM 1600 O O . SER B 1 64 ? 6.777 1.355 -6.371 1 98.25 64 SER B O 1
ATOM 1602 N N . PHE B 1 65 ? 4.793 1.769 -7.203 1 97.94 65 PHE B N 1
ATOM 1603 C CA . PHE B 1 65 ? 5.25 1.782 -8.586 1 97.94 65 PHE B CA 1
ATOM 1604 C C . PHE B 1 65 ? 4.812 3.062 -9.289 1 97.94 65 PHE B C 1
ATOM 1606 O O . PHE B 1 65 ? 3.639 3.438 -9.234 1 97.94 65 PHE B O 1
ATOM 1613 N N . GLN B 1 66 ? 5.754 3.701 -9.859 1 96.38 66 GLN B N 1
ATOM 1614 C CA . GLN B 1 66 ? 5.512 4.934 -10.602 1 96.38 66 GLN B CA 1
ATOM 1615 C C . GLN B 1 66 ? 6.559 5.133 -11.695 1 96.38 66 GLN B C 1
ATOM 1617 O O . GLN B 1 66 ? 7.758 4.957 -11.453 1 96.38 66 GLN B O 1
ATOM 1622 N N . ASP B 1 67 ? 6.129 5.41 -12.93 1 94.94 67 ASP B N 1
ATOM 1623 C CA . ASP B 1 67 ? 7.008 5.742 -14.055 1 94.94 67 ASP B CA 1
ATOM 1624 C C . ASP B 1 67 ? 8.047 4.648 -14.273 1 94.94 67 ASP B C 1
ATOM 1626 O O . ASP B 1 67 ? 9.25 4.93 -14.344 1 94.94 67 ASP B O 1
ATOM 1630 N N . ASN B 1 68 ? 7.594 3.414 -14.258 1 96.25 68 ASN B N 1
ATOM 1631 C CA . ASN B 1 68 ? 8.383 2.223 -14.562 1 96.25 68 ASN B CA 1
ATOM 1632 C C . ASN B 1 68 ? 9.477 1.996 -13.523 1 96.25 68 ASN B C 1
ATOM 1634 O O . ASN B 1 68 ? 10.531 1.438 -13.844 1 96.25 68 ASN B O 1
ATOM 1638 N N . LYS B 1 69 ? 9.242 2.588 -12.352 1 97.62 69 LYS B N 1
ATOM 1639 C CA . LYS B 1 69 ? 10.172 2.389 -11.25 1 97.62 69 LYS B CA 1
ATOM 1640 C C . LYS B 1 69 ? 9.453 1.852 -10.016 1 97.62 69 LYS B C 1
ATOM 1642 O O . LYS B 1 69 ? 8.305 2.213 -9.75 1 97.62 69 LYS B O 1
ATOM 1647 N N . LEU B 1 70 ? 10.195 1.041 -9.297 1 98.31 70 LEU B N 1
ATOM 1648 C CA . LEU B 1 70 ? 9.75 0.593 -7.98 1 98.31 70 LEU B CA 1
ATOM 1649 C C . LEU B 1 70 ? 10.383 1.438 -6.879 1 98.31 70 LEU B C 1
ATOM 1651 O O . LEU B 1 70 ? 11.586 1.695 -6.898 1 98.31 70 LEU B O 1
ATOM 1655 N N . PHE B 1 71 ? 9.562 1.925 -6.02 1 98.31 71 PHE B N 1
ATOM 1656 C CA . PHE B 1 71 ? 9.977 2.59 -4.789 1 98.31 71 PHE B CA 1
ATOM 1657 C C . PHE B 1 71 ? 9.766 1.679 -3.584 1 98.31 71 PHE B C 1
ATOM 1659 O O . PHE B 1 71 ? 8.641 1.242 -3.318 1 98.31 71 PHE B O 1
ATOM 1666 N N . ILE B 1 72 ? 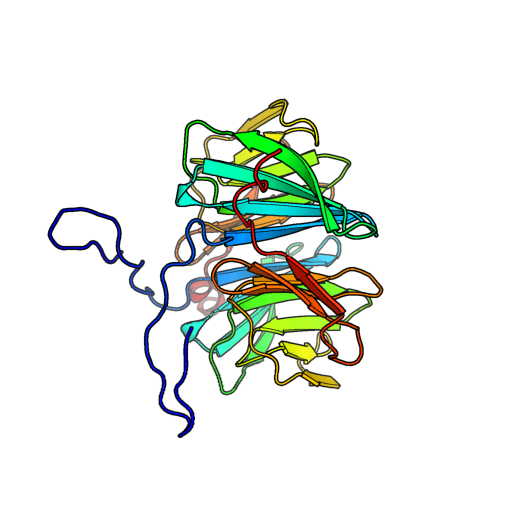10.844 1.363 -2.822 1 97.94 72 ILE B N 1
ATOM 1667 C CA . ILE B 1 72 ? 10.773 0.354 -1.771 1 97.94 72 ILE B CA 1
ATOM 1668 C C . ILE B 1 72 ? 11.398 0.9 -0.49 1 97.94 72 ILE B C 1
ATOM 1670 O O . ILE B 1 72 ? 12.453 1.545 -0.53 1 97.94 72 ILE B O 1
ATOM 1674 N N . ILE B 1 73 ? 10.773 0.592 0.569 1 95.38 73 ILE B N 1
ATOM 1675 C CA . ILE B 1 73 ? 11.375 0.923 1.856 1 95.38 73 ILE B CA 1
ATOM 1676 C C . ILE B 1 73 ? 12.406 -0.137 2.232 1 95.38 73 ILE B C 1
ATOM 1678 O O . ILE B 1 73 ? 12.047 -1.281 2.527 1 95.38 73 ILE B O 1
ATOM 1682 N N . ILE B 1 74 ? 13.609 0.155 2.152 1 95.25 74 ILE B N 1
ATOM 1683 C CA . ILE B 1 74 ? 14.758 -0.639 2.578 1 95.25 74 ILE B CA 1
ATOM 1684 C C . ILE B 1 74 ? 15.758 0.252 3.312 1 95.25 74 ILE B C 1
ATOM 1686 O O . ILE B 1 74 ? 16.609 0.888 2.686 1 95.25 74 ILE B O 1
ATOM 1690 N N . ASP B 1 75 ? 15.641 0.303 4.707 1 90.06 75 ASP B N 1
ATOM 1691 C CA . ASP B 1 75 ? 16.469 1.25 5.445 1 90.06 75 ASP B CA 1
ATOM 1692 C C . ASP B 1 75 ? 16.5 2.609 4.75 1 90.06 75 ASP B C 1
ATOM 1694 O O . ASP B 1 75 ? 17.578 3.135 4.445 1 90.06 75 ASP B O 1
ATOM 1698 N N . GLY B 1 76 ? 15.477 3.236 4.551 1 93.75 76 GLY B N 1
ATOM 1699 C CA . GLY B 1 76 ? 15.234 4.379 3.684 1 93.75 76 GLY B CA 1
ATOM 1700 C C . GLY B 1 76 ? 14.391 4.039 2.471 1 93.75 76 GLY B C 1
ATOM 1701 O O . GLY B 1 76 ? 13.445 3.254 2.568 1 93.75 76 GLY B O 1
ATOM 1702 N N . ILE B 1 77 ? 14.695 4.766 1.384 1 96.88 77 ILE B N 1
ATOM 1703 C CA . ILE B 1 77 ? 13.961 4.508 0.15 1 96.88 77 ILE B CA 1
ATOM 1704 C C . ILE B 1 77 ? 14.93 4.082 -0.95 1 96.88 77 ILE B C 1
ATOM 1706 O O . ILE B 1 77 ? 15.891 4.793 -1.245 1 96.88 77 ILE B O 1
ATOM 1710 N N . VAL B 1 78 ? 14.703 2.961 -1.511 1 97.69 78 VAL B N 1
ATOM 1711 C CA . VAL B 1 78 ? 15.461 2.477 -2.656 1 97.69 78 VAL B CA 1
ATOM 1712 C C . VAL B 1 78 ? 14.586 2.488 -3.904 1 97.69 78 VAL B C 1
ATOM 1714 O O . VAL B 1 78 ? 13.461 1.978 -3.885 1 97.69 78 VAL B O 1
ATOM 1717 N N . ILE B 1 79 ? 15.07 3.074 -4.93 1 98 79 ILE B N 1
ATOM 1718 C CA . ILE B 1 79 ? 14.383 3.133 -6.215 1 98 79 ILE B CA 1
ATOM 1719 C C . ILE B 1 79 ? 15.062 2.186 -7.207 1 98 79 ILE B C 1
ATOM 1721 O O . ILE B 1 79 ? 16.266 2.283 -7.441 1 98 79 ILE B O 1
ATOM 1725 N N . THR B 1 80 ? 14.305 1.278 -7.746 1 98 80 THR B N 1
ATOM 1726 C CA . THR B 1 80 ? 14.844 0.312 -8.695 1 98 80 THR B CA 1
ATOM 1727 C C . THR B 1 80 ? 14.008 0.288 -9.977 1 98 80 THR B C 1
ATOM 1729 O O . THR B 1 80 ? 12.852 0.721 -9.977 1 98 80 THR B O 1
ATOM 1732 N N . ASP B 1 81 ? 14.547 -0.186 -10.992 1 97.25 81 ASP B N 1
ATOM 1733 C CA . ASP B 1 81 ? 13.695 -0.596 -12.102 1 97.25 81 ASP B CA 1
ATOM 1734 C C . ASP B 1 81 ? 13.078 -1.969 -11.844 1 97.25 81 ASP B C 1
ATOM 1736 O O . ASP B 1 81 ? 13.273 -2.553 -10.781 1 97.25 81 ASP B O 1
ATOM 1740 N N . ILE B 1 82 ? 12.328 -2.566 -12.781 1 94.44 82 ILE B N 1
ATOM 1741 C CA . IL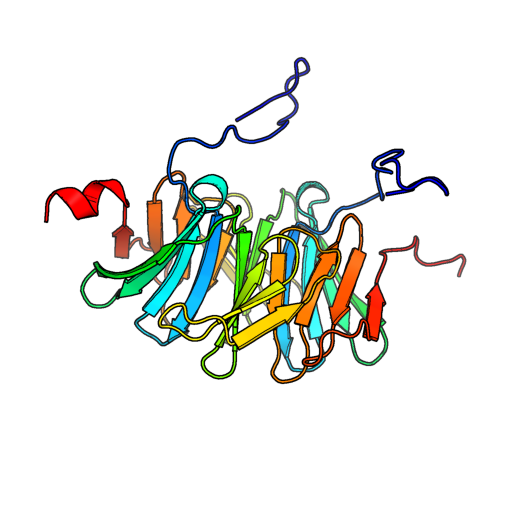E B 1 82 ? 11.547 -3.781 -12.562 1 94.44 82 ILE B CA 1
ATOM 1742 C C . ILE B 1 82 ? 12.477 -4.996 -12.562 1 94.44 82 ILE B C 1
ATOM 1744 O O . ILE B 1 82 ? 12.07 -6.094 -12.18 1 94.44 82 ILE B O 1
ATOM 1748 N N . THR B 1 83 ? 13.734 -4.816 -12.977 1 92.81 83 THR B N 1
ATOM 1749 C CA . THR B 1 83 ? 14.688 -5.918 -12.977 1 92.81 83 THR B CA 1
ATOM 1750 C C . THR B 1 83 ? 15.398 -6.016 -11.625 1 92.81 83 THR B C 1
ATOM 1752 O O . THR B 1 83 ? 16.078 -7.012 -11.344 1 92.81 83 THR B O 1
ATOM 1755 N N . GLY B 1 84 ? 15.227 -5 -10.828 1 93.69 84 GLY B N 1
ATOM 1756 C CA . GLY B 1 84 ? 15.867 -4.984 -9.531 1 93.69 84 GLY B CA 1
ATOM 1757 C C . GLY B 1 84 ? 17.125 -4.133 -9.492 1 93.69 84 GLY B C 1
ATOM 1758 O O . GLY B 1 84 ? 17.766 -4 -8.445 1 93.69 84 GLY B O 1
ATOM 1759 N N . LYS B 1 85 ? 17.453 -3.578 -10.625 1 96.5 85 LYS B N 1
ATOM 1760 C CA . LYS B 1 85 ? 18.594 -2.682 -10.641 1 96.5 85 LYS B CA 1
ATOM 1761 C C . LYS B 1 85 ? 18.328 -1.418 -9.828 1 96.5 85 LYS B C 1
ATOM 1763 O O . LYS B 1 85 ? 17.344 -0.708 -10.086 1 96.5 85 LYS B O 1
ATOM 1768 N N . VAL B 1 86 ? 19.172 -1.107 -8.953 1 96.81 86 VAL B N 1
ATOM 1769 C CA . VAL B 1 86 ? 19.016 0.072 -8.109 1 96.81 86 VAL B CA 1
ATOM 1770 C C . VAL B 1 86 ? 19.375 1.327 -8.906 1 96.81 86 VAL B C 1
ATOM 1772 O O . VAL B 1 86 ? 20.469 1.428 -9.461 1 96.81 86 VAL B O 1
ATOM 1775 N N . LEU B 1 87 ? 18.5 2.238 -8.961 1 97.56 87 LEU B N 1
ATOM 1776 C CA . LEU B 1 87 ? 18.703 3.494 -9.672 1 97.56 87 LEU B CA 1
ATOM 1777 C C . LEU B 1 87 ? 19.094 4.609 -8.719 1 97.56 87 LEU B C 1
ATOM 1779 O O . LEU B 1 87 ? 19.891 5.48 -9.07 1 97.56 87 LEU B O 1
ATOM 1783 N N . LYS B 1 88 ? 18.484 4.652 -7.582 1 96.69 88 LYS B N 1
ATOM 1784 C CA . LYS B 1 88 ? 18.719 5.676 -6.562 1 96.69 88 LYS B CA 1
ATOM 1785 C C . LYS B 1 88 ? 18.422 5.133 -5.168 1 96.69 88 LYS B C 1
ATOM 1787 O O . LYS B 1 88 ? 17.578 4.238 -5.008 1 96.69 88 LYS B O 1
ATOM 1792 N N . THR B 1 89 ? 19.078 5.672 -4.184 1 96.62 89 THR B N 1
ATOM 1793 C CA . THR B 1 89 ? 18.797 5.402 -2.779 1 96.62 89 THR B CA 1
ATOM 1794 C C . THR B 1 89 ? 18.703 6.703 -1.985 1 96.62 89 THR B C 1
ATOM 1796 O O . THR B 1 89 ? 19.562 7.578 -2.121 1 96.62 89 THR B O 1
ATOM 1799 N N . PHE B 1 90 ? 17.641 6.855 -1.273 1 96.06 90 PHE B N 1
ATOM 1800 C CA . PHE B 1 90 ? 17.5 7.98 -0.358 1 96.06 90 PHE B CA 1
ATOM 1801 C C . PHE B 1 90 ? 17.656 7.527 1.088 1 96.06 90 PHE B C 1
ATOM 1803 O O . PHE B 1 90 ? 16.875 6.699 1.571 1 96.06 90 PHE B O 1
ATOM 1810 N N . ASN B 1 91 ? 18.625 8.094 1.781 1 91.38 91 ASN B N 1
ATOM 1811 C CA . ASN B 1 91 ? 18.797 7.809 3.201 1 91.38 91 ASN B CA 1
ATOM 1812 C C . ASN B 1 91 ? 17.906 8.695 4.066 1 91.38 91 ASN B C 1
ATOM 1814 O O . ASN B 1 91 ? 18.375 9.695 4.621 1 91.38 91 ASN B O 1
ATOM 1818 N N . THR B 1 92 ? 16.703 8.445 4.09 1 85.38 92 THR B N 1
ATOM 1819 C CA . THR B 1 92 ? 15.727 9.203 4.863 1 85.38 92 THR B CA 1
ATOM 1820 C C . THR B 1 92 ? 15.07 8.32 5.918 1 85.38 92 THR B C 1
ATOM 1822 O O . THR B 1 92 ? 14.875 7.121 5.703 1 85.38 92 THR B O 1
ATOM 1825 N N . LYS B 1 93 ? 14.797 8.93 7.031 1 80.75 93 LYS B N 1
ATOM 1826 C CA . LYS B 1 93 ? 14.031 8.211 8.047 1 80.75 93 LYS B CA 1
ATOM 1827 C C . LYS B 1 93 ? 12.57 8.086 7.637 1 80.75 93 LYS B C 1
ATOM 1829 O O . LYS B 1 93 ? 11.93 9.078 7.293 1 80.75 93 LYS B O 1
ATOM 1834 N N . CYS B 1 94 ? 12.172 6.848 7.512 1 82.94 94 CYS B N 1
ATOM 1835 C CA . CYS B 1 94 ? 10.789 6.641 7.102 1 82.94 94 CYS B CA 1
ATOM 1836 C C . CYS B 1 94 ? 10.172 5.461 7.844 1 82.94 94 CYS B C 1
ATOM 1838 O O . CYS B 1 94 ? 10.883 4.703 8.508 1 82.94 94 CYS B O 1
ATOM 1840 N N . GLY B 1 95 ? 8.914 5.422 7.824 1 83.12 95 GLY B N 1
ATOM 1841 C CA . GLY B 1 95 ? 8.188 4.27 8.32 1 83.12 95 GLY B CA 1
ATOM 1842 C C . GLY B 1 95 ? 8.211 3.092 7.363 1 83.12 95 GLY B C 1
ATOM 1843 O O . GLY B 1 95 ? 9.188 2.883 6.652 1 83.12 95 GLY B O 1
ATOM 1844 N N . LEU B 1 96 ? 7.148 2.332 7.414 1 87.12 96 LEU B N 1
ATOM 1845 C CA . LEU B 1 96 ? 7.176 1.052 6.715 1 87.12 96 LEU B CA 1
ATOM 1846 C C . LEU B 1 96 ? 6.41 1.135 5.398 1 87.12 96 LEU B C 1
ATOM 1848 O O . LEU B 1 96 ? 6.461 0.207 4.586 1 87.12 96 LEU B O 1
ATOM 1852 N N . TYR B 1 97 ? 5.738 2.291 5.184 1 92 97 TYR B N 1
ATOM 1853 C CA . TYR B 1 97 ? 4.875 2.344 4.012 1 92 97 TYR B CA 1
ATOM 1854 C C . TYR B 1 97 ? 5.121 3.619 3.213 1 92 97 TYR B C 1
ATOM 1856 O O . TYR B 1 97 ? 5.492 4.652 3.775 1 92 97 TYR B O 1
ATOM 1864 N N . LEU B 1 98 ? 4.859 3.498 1.938 1 95.31 98 LEU B N 1
ATOM 1865 C CA . LEU B 1 98 ? 5.02 4.656 1.065 1 95.31 98 LEU B CA 1
ATOM 1866 C C . LEU B 1 98 ? 4.086 4.562 -0.138 1 95.31 98 LEU B C 1
ATOM 1868 O O . LEU B 1 98 ? 3.584 3.484 -0.456 1 95.31 98 LEU B O 1
ATOM 1872 N N . THR B 1 99 ? 3.797 5.641 -0.736 1 96.06 99 THR B N 1
ATOM 1873 C CA . THR B 1 99 ? 3.16 5.762 -2.043 1 96.06 99 THR B CA 1
ATOM 1874 C C . THR B 1 99 ? 3.75 6.934 -2.826 1 96.06 99 THR B C 1
ATOM 1876 O O . THR B 1 99 ? 4.508 7.734 -2.277 1 96.06 99 THR B O 1
ATOM 1879 N N . THR B 1 100 ? 3.482 6.906 -4.129 1 95.56 100 THR B N 1
ATOM 1880 C CA . THR B 1 100 ? 4.148 7.914 -4.953 1 95.56 100 THR B CA 1
ATOM 1881 C C . THR B 1 100 ? 3.18 8.5 -5.973 1 95.56 100 THR B C 1
ATOM 1883 O O . THR B 1 100 ? 2.305 7.801 -6.484 1 95.56 100 THR B O 1
ATOM 1886 N N . THR B 1 101 ? 3.359 9.75 -6.168 1 92.75 101 THR B N 1
ATOM 1887 C CA . THR B 1 101 ? 2.875 10.383 -7.387 1 92.75 101 THR B CA 1
ATOM 1888 C C . THR B 1 101 ? 4.016 10.578 -8.383 1 92.75 101 THR B C 1
ATOM 1890 O O . THR B 1 101 ? 5.121 10.078 -8.172 1 92.75 101 THR B O 1
ATOM 1893 N N . LYS B 1 102 ? 3.688 11.258 -9.438 1 91.12 102 LYS B N 1
ATOM 1894 C CA . LYS B 1 102 ? 4.707 11.492 -10.453 1 91.12 102 LYS B CA 1
ATOM 1895 C C . LYS B 1 102 ? 5.855 12.328 -9.898 1 91.12 102 LYS B C 1
ATOM 1897 O O . LYS B 1 102 ? 7.008 12.148 -10.297 1 91.12 102 LYS B O 1
ATOM 1902 N N . ASP B 1 103 ? 5.562 13.141 -8.867 1 90.25 103 ASP B N 1
ATOM 1903 C CA . ASP B 1 103 ? 6.57 14.133 -8.5 1 90.25 103 ASP B CA 1
ATOM 1904 C C . ASP B 1 103 ? 6.938 14.016 -7.023 1 90.25 103 ASP B C 1
ATOM 1906 O O . ASP B 1 103 ? 7.859 14.688 -6.551 1 90.25 103 ASP B O 1
ATOM 1910 N N . ARG B 1 104 ? 6.191 13.125 -6.324 1 92.25 104 ARG B N 1
ATOM 1911 C CA . ARG B 1 104 ? 6.398 13.102 -4.879 1 92.25 104 ARG B CA 1
ATOM 1912 C C . ARG B 1 104 ? 6.352 11.672 -4.344 1 92.25 104 ARG B C 1
ATOM 1914 O O . ARG B 1 104 ? 5.684 10.812 -4.918 1 92.25 104 ARG B O 1
ATOM 1921 N N . ILE B 1 105 ? 7.039 11.539 -3.268 1 94.5 105 ILE B N 1
ATOM 1922 C CA . ILE B 1 105 ? 6.988 10.32 -2.465 1 94.5 105 ILE B CA 1
ATOM 1923 C C . ILE B 1 105 ? 6.371 10.625 -1.103 1 94.5 105 ILE B C 1
ATOM 1925 O O . ILE B 1 105 ? 6.77 11.578 -0.433 1 94.5 105 ILE B O 1
ATOM 1929 N N . TYR B 1 106 ? 5.449 9.891 -0.734 1 92.12 106 TYR B N 1
ATOM 1930 C CA . TYR B 1 106 ? 4.832 10.008 0.582 1 92.12 106 TYR B CA 1
ATOM 1931 C C . TYR B 1 106 ? 5.152 8.797 1.446 1 92.12 106 TYR B C 1
ATOM 1933 O O . TYR B 1 106 ? 4.98 7.652 1.013 1 92.12 106 TYR B O 1
ATOM 1941 N N . VAL B 1 107 ? 5.598 9.055 2.674 1 92.75 107 VAL B N 1
ATOM 1942 C CA . VAL B 1 107 ? 6 7.961 3.553 1 92.75 107 VAL B CA 1
ATOM 1943 C C . VAL B 1 107 ? 5.355 8.141 4.926 1 92.75 107 VAL B C 1
ATOM 1945 O O . VAL B 1 107 ? 5.148 9.266 5.379 1 92.75 107 VAL B O 1
ATOM 1948 N N . THR B 1 108 ? 5.035 7.027 5.5 1 88.44 108 THR B N 1
ATOM 1949 C CA . THR B 1 108 ? 4.676 7.078 6.91 1 88.44 108 THR B CA 1
ATOM 1950 C C . THR B 1 108 ? 5.922 7.207 7.785 1 88.44 108 THR B C 1
ATOM 1952 O O . THR B 1 108 ? 6.984 6.684 7.441 1 88.44 108 THR B O 1
ATOM 1955 N N . ARG B 1 109 ? 5.766 7.859 8.836 1 82.06 109 ARG B N 1
ATOM 1956 C CA . ARG B 1 109 ? 6.832 7.988 9.82 1 82.06 109 ARG B CA 1
ATOM 1957 C C . ARG B 1 109 ? 6.266 8.117 11.234 1 82.06 109 ARG B C 1
ATOM 1959 O O . ARG B 1 109 ? 5.766 9.188 11.609 1 82.06 109 ARG B O 1
ATOM 1966 N N . ASN B 1 110 ? 6.457 7.035 12.008 1 72.94 110 ASN B N 1
ATOM 1967 C CA . ASN B 1 110 ? 5.938 7.074 13.367 1 72.94 110 ASN B CA 1
ATOM 1968 C C . ASN B 1 110 ? 4.52 7.641 13.414 1 72.94 110 ASN B C 1
ATOM 1970 O O . ASN B 1 110 ? 3.592 7.039 12.867 1 72.94 110 ASN B O 1
ATOM 1974 N N . SER B 1 111 ? 4.395 8.891 13.844 1 74 111 SER B N 1
ATOM 1975 C CA . SER B 1 111 ? 3.076 9.5 13.984 1 74 111 SER B CA 1
ATOM 1976 C C . SER B 1 111 ? 2.852 10.578 12.93 1 74 111 SER B C 1
ATOM 1978 O O . SER B 1 111 ? 2.059 11.5 13.141 1 74 111 SER B O 1
ATOM 1980 N N . SER B 1 112 ? 3.637 10.406 11.805 1 81.25 112 SER B N 1
ATOM 1981 C CA . SER B 1 112 ? 3.518 11.445 10.789 1 81.25 112 SER B CA 1
ATOM 1982 C C . SER B 1 112 ? 3.557 10.852 9.383 1 81.25 112 SER B C 1
ATOM 1984 O O . SER B 1 112 ? 3.885 9.68 9.211 1 81.25 112 SER B O 1
ATOM 1986 N N . VAL B 1 113 ? 3.123 11.695 8.531 1 86.12 113 VAL B N 1
ATOM 1987 C CA . VAL B 1 113 ? 3.314 11.469 7.102 1 86.12 113 VAL B CA 1
ATOM 1988 C C . VAL B 1 113 ? 4.262 12.516 6.531 1 86.12 113 VAL B C 1
ATOM 1990 O O . VAL B 1 113 ? 4.102 13.711 6.789 1 86.12 113 VAL B O 1
ATOM 1993 N N . ASN B 1 114 ? 5.273 12 5.82 1 86.94 114 ASN B N 1
ATOM 1994 C CA . ASN B 1 114 ? 6.246 12.898 5.195 1 86.94 114 ASN B CA 1
ATOM 1995 C C . ASN B 1 114 ? 6.137 12.867 3.674 1 86.94 114 ASN B C 1
ATOM 1997 O O . ASN B 1 114 ? 5.855 11.82 3.086 1 86.94 114 ASN B O 1
ATOM 2001 N N . CYS B 1 115 ? 6.367 14.031 3.131 1 88.38 115 CYS B N 1
ATOM 2002 C CA . CYS B 1 115 ? 6.473 14.172 1.683 1 88.38 115 CYS B CA 1
ATOM 2003 C C . CYS B 1 115 ? 7.914 14.414 1.262 1 88.38 115 CYS B C 1
ATOM 2005 O O . CYS B 1 115 ? 8.562 15.336 1.762 1 88.38 115 CYS B O 1
ATOM 2007 N N . ILE B 1 116 ? 8.359 13.609 0.365 1 90.44 116 ILE B N 1
ATOM 2008 C CA . ILE B 1 116 ? 9.742 13.641 -0.106 1 90.44 116 ILE B CA 1
ATOM 2009 C C . ILE B 1 116 ? 9.766 13.898 -1.611 1 90.44 116 ILE B C 1
ATOM 2011 O O . ILE B 1 116 ? 8.969 13.328 -2.357 1 90.44 116 ILE B O 1
ATOM 2015 N N . SER B 1 117 ? 10.695 14.742 -2.047 1 91.25 117 SER B N 1
ATOM 2016 C CA . SER B 1 117 ? 10.852 14.992 -3.477 1 91.25 117 SER B CA 1
ATOM 2017 C C . SER B 1 117 ? 11.5 13.805 -4.176 1 91.25 117 SER B C 1
ATOM 2019 O O . SER B 1 117 ? 12.07 12.93 -3.525 1 91.25 117 SER B O 1
ATOM 2021 N N . MET B 1 118 ? 11.438 13.891 -5.504 1 93.56 118 MET B N 1
ATOM 2022 C CA . MET B 1 118 ? 12.047 12.82 -6.285 1 93.56 118 MET B CA 1
ATOM 2023 C C . MET B 1 118 ? 13.562 12.922 -6.258 1 93.56 118 MET B C 1
ATOM 2025 O O . MET B 1 118 ? 14.258 12.031 -6.75 1 93.56 118 MET B O 1
ATOM 2029 N N . THR B 1 119 ? 14.094 13.906 -5.586 1 92.12 119 THR B N 1
ATOM 2030 C CA . THR B 1 119 ? 15.539 14.031 -5.398 1 92.12 119 THR B CA 1
ATOM 2031 C C . THR B 1 119 ? 15.93 13.68 -3.965 1 92.12 119 THR B C 1
ATOM 2033 O O . THR B 1 119 ? 17.109 13.758 -3.602 1 92.12 119 THR B O 1
ATOM 2036 N N . GLY B 1 120 ? 14.922 13.328 -3.143 1 89.69 120 GLY B N 1
ATOM 2037 C CA . GLY B 1 120 ? 15.203 12.797 -1.817 1 89.69 120 GLY B CA 1
ATOM 2038 C C . GLY B 1 120 ? 15.086 13.836 -0.721 1 89.69 120 GLY B C 1
ATOM 2039 O O . GLY B 1 120 ? 15.391 13.562 0.441 1 89.69 120 GLY B O 1
ATOM 2040 N N . GLU B 1 121 ? 14.594 14.984 -1.038 1 87.94 121 GLU B N 1
ATOM 2041 C CA . GLU B 1 121 ? 14.461 16.047 -0.053 1 87.94 121 GLU B CA 1
ATOM 2042 C C . GLU B 1 121 ? 13.078 16.031 0.595 1 87.94 121 GLU B C 1
ATOM 2044 O O . GLU B 1 121 ? 12.07 15.828 -0.085 1 87.94 121 GLU B O 1
ATOM 2049 N N . THR B 1 122 ? 13.133 16.234 1.931 1 83.94 122 THR B N 1
ATOM 2050 C CA . THR B 1 122 ? 11.844 16.375 2.609 1 83.94 122 THR B CA 1
ATOM 2051 C C . THR B 1 122 ? 11.172 17.688 2.246 1 83.94 122 THR B C 1
ATOM 2053 O O . THR B 1 122 ? 11.781 18.75 2.375 1 83.94 122 THR B O 1
ATOM 2056 N N . ILE B 1 123 ? 10.016 17.625 1.748 1 80.75 123 ILE B N 1
ATOM 2057 C CA . ILE B 1 123 ? 9.258 18.812 1.362 1 80.75 123 ILE B CA 1
ATOM 2058 C C . ILE B 1 123 ? 8.383 19.281 2.529 1 80.75 123 ILE B C 1
ATOM 2060 O O . ILE B 1 123 ? 8.367 20.453 2.869 1 80.75 123 ILE B O 1
ATOM 2064 N N . TRP B 1 124 ? 7.637 18.375 3.152 1 76.19 124 TRP B N 1
ATOM 2065 C CA . TRP B 1 124 ? 6.855 18.703 4.344 1 76.19 124 TRP B CA 1
ATOM 2066 C C . TRP B 1 124 ? 6.602 17.453 5.18 1 76.19 124 TRP B C 1
ATOM 2068 O O . TRP B 1 124 ? 6.805 16.328 4.711 1 76.19 124 TRP B O 1
ATOM 2078 N N . ASP B 1 125 ? 6.188 17.734 6.496 1 74.62 125 ASP B N 1
ATOM 2079 C CA . ASP B 1 125 ? 5.809 16.719 7.477 1 74.62 125 ASP B CA 1
ATOM 2080 C C . ASP B 1 125 ? 4.43 17.016 8.062 1 74.62 125 ASP B C 1
ATOM 2082 O O . ASP B 1 125 ? 4.137 18.156 8.438 1 74.62 125 ASP B O 1
ATOM 2086 N N . TYR B 1 126 ? 3.594 16.031 7.906 1 73.06 126 TYR B N 1
ATOM 2087 C CA . TYR B 1 126 ? 2.281 16.141 8.531 1 73.06 126 TYR B CA 1
ATOM 2088 C C . TYR B 1 126 ? 2.191 15.266 9.773 1 73.06 126 TYR B C 1
ATOM 2090 O O . TYR B 1 126 ? 2.463 14.062 9.719 1 73.06 126 TYR B O 1
ATOM 2098 N N . THR B 1 127 ? 1.912 15.906 10.953 1 64.44 127 THR B N 1
ATOM 2099 C CA . THR B 1 127 ? 1.615 15.172 12.18 1 64.44 127 THR B CA 1
ATOM 2100 C C . THR B 1 127 ? 0.172 15.414 12.609 1 64.44 127 THR B C 1
ATOM 2102 O O . THR B 1 127 ? -0.332 16.531 12.531 1 64.44 127 THR B O 1
ATOM 2105 N N . GLU B 1 128 ? -0.714 14.328 12.664 1 59.75 128 GLU B N 1
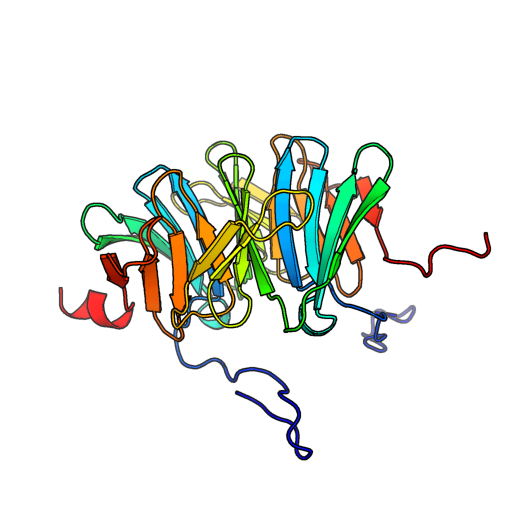ATOM 2106 C CA . GLU B 1 128 ? -2.102 14.5 13.078 1 59.75 128 GLU B CA 1
ATOM 2107 C C . GLU B 1 128 ? -2.211 15.469 14.25 1 59.75 128 GLU B C 1
ATOM 2109 O O . GLU B 1 128 ? -3.148 16.266 14.32 1 59.75 128 GLU B O 1
ATOM 2114 N N . LYS B 1 129 ? -1.545 15.328 15.422 1 54.94 129 LYS B N 1
ATOM 2115 C CA . LYS B 1 129 ? -1.72 16.328 16.484 1 54.94 129 LYS B CA 1
ATOM 2116 C C . LYS B 1 129 ? -1.553 17.734 15.93 1 54.94 129 LYS B C 1
ATOM 2118 O O . LYS B 1 129 ? -2.018 18.703 16.547 1 54.94 129 LYS B O 1
ATOM 2123 N N . SER B 1 130 ? -0.841 17.938 15 1 44.84 130 SER B N 1
ATOM 2124 C CA . SER B 1 130 ? -0.71 19.312 14.539 1 44.84 130 SER B CA 1
ATOM 2125 C C . SER B 1 130 ? -2.039 19.844 14.008 1 44.84 130 SER B C 1
ATOM 2127 O O . SER B 1 130 ? -2.17 21.031 13.734 1 44.84 130 SER B O 1
ATOM 2129 N N . LEU B 1 131 ? -2.949 19.062 13.492 1 37.41 131 LEU B N 1
ATOM 2130 C CA . LEU B 1 131 ? -4.199 19.672 13.055 1 37.41 131 LEU B CA 1
ATOM 2131 C C . LEU B 1 131 ? -4.945 20.297 14.227 1 37.41 131 LEU B C 1
ATOM 2133 O O . LEU B 1 131 ? -5.945 21 14.039 1 37.41 131 LEU B O 1
ATOM 2137 N N . GLY B 1 132 ? -4.766 19.969 15.375 1 33.06 132 GLY B N 1
ATOM 2138 C CA . GLY B 1 132 ? -5.387 20.734 16.438 1 33.06 132 GLY B CA 1
ATOM 2139 C C . GLY B 1 132 ? -5 22.203 16.406 1 33.06 132 GLY B C 1
ATOM 2140 O O . GLY B 1 132 ? -5.656 23.031 17.047 1 33.06 132 GLY B O 1
ATOM 2141 N N . ASP B 1 133 ? -3.752 22.5 16.312 1 30.89 133 ASP B N 1
ATOM 2142 C CA . ASP B 1 133 ? -3.521 23.922 16.5 1 30.89 133 ASP B CA 1
ATOM 2143 C C . ASP B 1 133 ? -3.975 24.719 15.289 1 30.89 133 ASP B C 1
ATOM 2145 O O . ASP B 1 133 ? -3.588 25.875 15.117 1 30.89 133 ASP B O 1
ATOM 2149 N N . LEU B 1 134 ? -4.59 24.062 14.273 1 27.66 134 LEU B N 1
ATOM 2150 C CA . LEU B 1 134 ? -5.168 25.141 13.469 1 27.66 134 LEU B CA 1
ATOM 2151 C C . LEU B 1 134 ? -6.535 25.547 14.008 1 27.66 134 LEU B C 1
ATOM 2153 O O . LEU B 1 134 ? -7.316 24.703 14.438 1 27.66 134 LEU B O 1
#

Organism: Mytilus galloprovincialis (NCBI:txid29158)

Radius of gyration: 17.97 Å; Cα contacts (8 Å, |Δi|>4): 680; chains: 2; bounding box: 41×56×41 Å

Secondary structure (DSSP, 8-state):
-EE-TTS-EEE----TT---EEEEEETTEEEEEETTTTEEEEEETTTTEEEEEEE-SS----EEEETTEEEEESSSEEEE-TT--EEEEE-----S-EEE-SSEEEEEETTEEEEEETTS-EEEEEE-------/-EE-TTS-EEE----SS---EEEEEETTEEEEEEGGGTEEEEEETTTTEEEEEEE-SS----EEEETTEEEEESSSEEEE-TT--EEEEE-----S-EEE-SSEEEEEETTEEEEEETTS-EEEEEEGGGGGG-

Sequence (268 aa):
MEYSEDGKYIRDIPCSDSPFDLTVINSDRIAVTYGREKYLEILNMKNNTVERKVRFDNDCFGISFQDNKLFIIIDGIVITDITGKVLKTFNTKCGLYLTTTKDRIYVTRNSSVNCISMTGETIWDYTEKSLGDLMEYSEDGKYIRDIPCSDSPFDLTVINSDRIAVTYGREKYLEILNMKNNTVERKVRFDNDCFGISFQDNKLFIIIDGIVITDITGKVLKTFNTKCGLYLTTTKDRIYVTRNSSVNCISMTGETIWDYTEKSLGDL

pLDDT: mean 80.89, std 21.53, range [23.2, 98.31]

Foldseek 3Di:
DDDDPVRHRDDPDDDDQDWAEKEDPDPFWIKTFRFQQAKIFIAGNVVGDTPDIEGDPAGWAAWEDDPQWIWIDGCATFIAGPRHHTDDGANDAFDRYWYDDNFWIWGHHDQWIWIAGPVRHTPDIGHPDDPPDD/DDDDPVRDDDDPDCPPFDWAEKEDPDDFWIKTFRFQQAKIFIAGNVVGDTPDIEGDPAGWAAWEDDPQWIWIDGCATFIAGPRHHTDDGANDQFDRYWYDDHFWIWGHHDQWIWIAGPVRHTPDIGGVVVVVVD

Nearest PDB structures (foldseek):
  3mbr-assembly1_X  TM=7.944E-01  e=1.301E-05  Xanthomonas campestris pv. campestris
  3nom-assembly2_B  TM=8.071E-01  e=3.946E-05  Zymomonas mobilis subsp. mobilis ATCC 10988
  3nok-assembly2_B  TM=8.198E-01  e=1.479E-04  Myxococcus xanthus
  3vu4-assembly3_B  TM=6.905E-01  e=1.224E-03  Kluyveromyces marxianus
  6zqb-assembly1_UE  TM=5.843E-01  e=3.827E-04  Saccharomyces cerevisiae S288C

Solvent-accessible surface area (backbone atoms only — not comparable to full-atom values): 14358 Å² total; per-residue (Å²): 96,30,54,42,95,87,68,44,82,63,42,71,55,80,59,75,75,28,51,56,28,46,27,58,74,51,97,45,30,34,38,36,20,18,20,86,72,13,29,36,35,33,33,31,62,82,76,70,38,77,76,41,76,37,77,50,95,49,49,25,37,16,37,28,56,52,94,81,27,36,40,32,28,41,91,22,39,34,30,19,38,91,84,54,51,74,75,47,72,33,89,46,94,59,40,60,29,40,31,58,53,98,65,37,36,37,30,28,33,67,35,24,40,33,34,25,37,84,85,60,44,78,74,50,74,45,53,79,55,76,79,69,89,121,104,49,58,52,95,87,70,45,85,60,46,80,55,81,49,93,64,43,55,55,27,47,28,56,74,52,95,45,30,34,38,36,20,24,21,87,77,12,30,33,36,33,33,30,64,82,77,72,40,79,76,41,78,36,77,51,95,49,49,26,36,17,35,27,57,52,94,78,26,37,41,31,26,43,90,23,38,35,30,20,38,89,84,55,51,74,75,48,73,33,89,46,93,58,39,60,29,40,31,59,54,98,65,37,35,38,30,27,33,69,55,24,41,34,34,26,38,85,86,60,44,77,73,49,77,45,43,68,77,58,60,66,80,103

InterPro domains:
  IPR011044 Quinoprotein amine dehydrogenase, beta chain-like [SSF50969] (5-126)